Protein AF-A0A1M2Z8W7-F1 (afdb_monomer_lite)

Secondary structure (DSSP, 8-state):
-HHHHHHHHHHHHHHHHHHHHHHHHHHHHHHHHHHHHHHHH---BSS-GGG-----HHHHHHHHHHHHHHHHHHHHHHHH-HHHHHHHHHHSSSEEEE-BGGGGGGS-HHHHHHHHHHHHHH--S-EEEE-SSSS-EEEEEEEEEEETTEEEEEEEEE-SSHHHHHHHTSTTSS--EEEEEEETTEEEEEEEEE-

Foldseek 3Di:
DVVVVVVVVVVVVVVVVVVVVVVVVVVVVVVVVVVVVCVVVVQQWLDDPVLFDADDPVRVLVLCVVCVVLVVLLVCQCLPQPQNVVVCVVVVPQKDWDTGPVCCVSGDPVSVVSVSVCCVRPVFNIWMWGGPVDDIKIKTKTDWDDDDQKIKTKMKIFDPDDVRVVQQCDPPNDDVFDWDDSDHRITMTMHMDGD

Sequence (195 aa):
MVLAYTIYLNEVFMKTLKKVVRGLTVLGGVAFITWFLIMWFDYDSIIPPNAIEYHTKEEITNFYRENKALLNSVKDSVLSSKSLLRALDRSNEGDIDVWFQSDKKYFDEEQWVNIVSVFENLHPYMIMMERKGRPLIFYMPFGSLEEDDTTKRTYLYWFPNEEEREYHEKPGVFPDGVFTQLDEGWYIVEETDTR

Structure (mmCIF, N/CA/C/O backbone):
data_AF-A0A1M2Z8W7-F1
#
_entry.id   AF-A0A1M2Z8W7-F1
#
loop_
_atom_site.group_PDB
_atom_site.id
_atom_site.type_symbol
_atom_site.label_atom_id
_atom_site.label_alt_id
_atom_site.label_comp_id
_atom_site.label_asym_id
_atom_site.label_entity_id
_atom_site.label_seq_id
_atom_site.pdbx_PDB_ins_code
_atom_site.Cartn_x
_atom_site.Cartn_y
_atom_site.Cartn_z
_atom_site.occupancy
_atom_site.B_iso_or_equiv
_atom_site.auth_seq_id
_atom_site.auth_comp_id
_atom_site.auth_asym_id
_atom_site.auth_atom_id
_atom_site.pdbx_PDB_model_num
ATOM 1 N N . MET A 1 1 ? -26.521 72.014 -26.468 1.00 59.66 1 MET A N 1
ATOM 2 C CA . MET A 1 1 ? -26.148 71.770 -25.054 1.00 59.66 1 MET A CA 1
ATOM 3 C C . MET A 1 1 ? -26.322 70.304 -24.647 1.00 59.66 1 MET A C 1
ATOM 5 O O . MET A 1 1 ? -25.391 69.750 -24.085 1.00 59.66 1 MET A O 1
ATOM 9 N N . VAL A 1 2 ? -27.438 69.647 -25.001 1.00 61.28 2 VAL A N 1
ATOM 10 C CA . VAL A 1 2 ? -27.703 68.224 -24.679 1.00 61.28 2 VAL A CA 1
ATOM 11 C C . VAL A 1 2 ? -26.646 67.262 -25.254 1.00 61.28 2 VAL A C 1
ATOM 13 O O . VAL A 1 2 ? -26.110 66.449 -24.514 1.00 61.28 2 VAL A O 1
ATOM 16 N N . LEU A 1 3 ? -26.257 67.418 -26.527 1.00 65.25 3 LEU A N 1
ATOM 17 C CA . LEU A 1 3 ? -25.306 66.513 -27.199 1.00 65.25 3 LEU A CA 1
ATOM 18 C C . LEU A 1 3 ? -23.910 66.473 -26.539 1.00 65.25 3 LEU A C 1
ATOM 20 O O . LEU A 1 3 ? -23.316 65.410 -26.394 1.00 65.25 3 LEU A O 1
ATOM 24 N N . ALA A 1 4 ? -23.401 67.629 -26.102 1.00 66.12 4 ALA A N 1
ATOM 25 C CA . ALA A 1 4 ?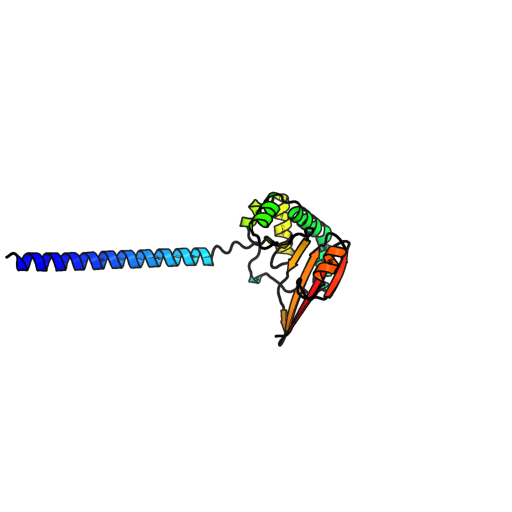 -22.088 67.741 -25.462 1.00 66.12 4 ALA A CA 1
ATOM 26 C C . ALA A 1 4 ? -22.070 67.105 -24.061 1.00 66.12 4 ALA A C 1
ATOM 28 O O . ALA A 1 4 ? -21.081 66.489 -23.671 1.00 66.12 4 ALA A O 1
ATOM 29 N N . TYR A 1 5 ? -23.183 67.203 -23.330 1.00 68.00 5 TYR A N 1
ATOM 30 C CA . TYR A 1 5 ? -23.337 66.575 -22.020 1.00 68.00 5 TYR A CA 1
ATOM 31 C C . TYR A 1 5 ? -23.414 65.043 -22.128 1.00 68.00 5 TYR A C 1
ATOM 33 O O . TYR A 1 5 ? -22.779 64.337 -21.347 1.00 68.00 5 TYR A O 1
ATOM 41 N N . THR A 1 6 ? -24.104 64.519 -23.148 1.00 65.44 6 THR A N 1
ATOM 42 C CA . THR A 1 6 ? -24.170 63.074 -23.425 1.00 65.44 6 THR A CA 1
ATOM 43 C C . THR A 1 6 ? -22.805 62.494 -23.819 1.00 65.44 6 THR A C 1
ATOM 45 O O . THR A 1 6 ? -22.436 61.422 -23.344 1.00 65.44 6 THR A O 1
ATOM 48 N N . ILE A 1 7 ? -22.022 63.210 -24.635 1.00 70.81 7 ILE A N 1
ATOM 49 C CA . ILE A 1 7 ? -20.658 62.796 -25.014 1.00 70.81 7 ILE A CA 1
ATOM 50 C C . ILE A 1 7 ? -19.730 62.792 -23.789 1.00 70.81 7 ILE A C 1
ATOM 52 O O . ILE A 1 7 ? -19.016 61.816 -23.567 1.00 70.81 7 ILE A O 1
ATOM 56 N N . TYR A 1 8 ? -19.791 63.834 -22.954 1.00 72.88 8 TYR A N 1
ATOM 57 C CA . TYR A 1 8 ? -18.995 63.926 -21.728 1.00 72.88 8 TYR A CA 1
ATOM 58 C C . TYR A 1 8 ? -19.305 62.792 -20.736 1.00 72.88 8 TYR A C 1
ATOM 60 O O . TYR A 1 8 ? -18.388 62.153 -20.219 1.00 72.88 8 TYR A O 1
ATOM 68 N N . LEU A 1 9 ? -20.587 62.484 -20.509 1.00 72.31 9 LEU A N 1
ATOM 69 C CA . LEU A 1 9 ? -20.996 61.377 -19.637 1.00 72.31 9 LEU A CA 1
ATOM 70 C C . LEU A 1 9 ? -20.520 60.016 -20.161 1.00 72.31 9 LEU A C 1
ATOM 72 O O . LEU A 1 9 ? -20.035 59.203 -19.373 1.00 72.31 9 LEU A O 1
ATOM 76 N N . ASN A 1 10 ? -20.584 59.785 -21.476 1.00 69.8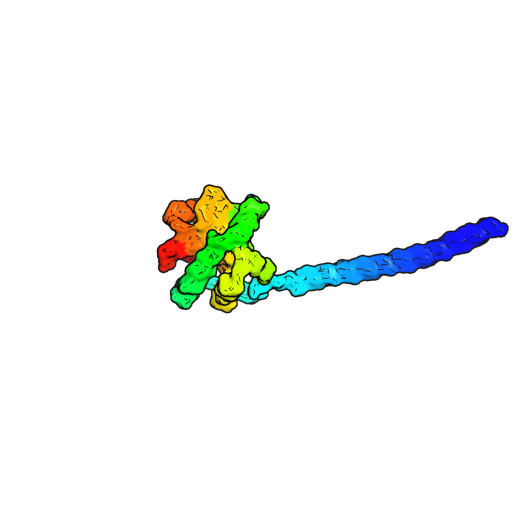1 10 ASN A N 1
ATOM 77 C CA . ASN A 1 10 ? -20.071 58.559 -22.090 1.00 69.81 10 ASN A CA 1
ATOM 78 C C . ASN A 1 10 ? -18.547 58.425 -21.941 1.00 69.81 10 ASN A C 1
ATOM 80 O O . ASN A 1 10 ? -18.057 57.336 -21.641 1.00 69.81 10 ASN A O 1
ATOM 84 N N . GLU A 1 11 ? -17.781 59.511 -22.084 1.00 72.50 11 GLU A N 1
ATOM 85 C CA . GLU A 1 11 ? -16.330 59.475 -21.854 1.00 72.50 11 GLU A CA 1
ATOM 86 C C . GLU A 1 11 ? -15.967 59.165 -20.398 1.00 72.50 11 GLU A C 1
ATOM 88 O O . GLU A 1 11 ? -15.055 58.373 -20.135 1.00 72.50 11 GLU A O 1
ATOM 93 N N . VAL A 1 12 ? -16.667 59.783 -19.444 1.00 75.25 12 VAL A N 1
ATOM 94 C CA . VAL A 1 12 ? -16.451 59.547 -18.010 1.00 75.25 12 VAL A CA 1
ATOM 95 C C . VAL A 1 12 ? -16.825 58.108 -17.650 1.00 75.25 12 VAL A C 1
ATOM 97 O O . VAL A 1 12 ? -16.044 57.424 -16.985 1.00 75.25 12 VAL A O 1
ATOM 100 N N . PHE A 1 13 ? -17.957 57.609 -18.153 1.00 77.12 13 PHE A N 1
ATOM 101 C CA . PHE A 1 13 ? -18.395 56.227 -17.959 1.00 77.12 13 PHE A CA 1
ATOM 102 C C . PHE A 1 13 ? -17.381 55.221 -18.519 1.00 77.12 13 PHE A C 1
ATOM 104 O O . PHE A 1 13 ? -16.962 54.311 -17.805 1.00 77.12 13 PHE A O 1
ATOM 111 N N . MET A 1 14 ? -16.892 55.425 -19.746 1.00 80.56 14 MET A N 1
ATOM 112 C CA . MET A 1 14 ? -15.896 54.546 -20.374 1.00 80.56 14 MET A CA 1
ATOM 113 C C . MET A 1 14 ? -14.546 54.547 -19.641 1.00 80.56 14 MET A C 1
ATOM 115 O O . MET A 1 14 ? -13.884 53.507 -19.565 1.00 80.56 14 MET A O 1
ATOM 119 N N . LYS A 1 15 ? -14.122 55.681 -19.067 1.00 77.00 15 LYS A N 1
ATOM 120 C CA . LYS A 1 15 ? -12.908 55.760 -18.231 1.00 77.00 15 LYS A CA 1
ATOM 121 C C . LYS A 1 15 ? -13.075 54.998 -16.915 1.00 77.00 15 LYS A C 1
ATOM 123 O O . LYS A 1 15 ? -12.152 54.291 -16.507 1.00 77.00 15 LYS A O 1
ATOM 128 N N . THR A 1 16 ? -14.236 55.110 -16.274 1.00 79.56 16 THR A N 1
ATOM 129 C CA . THR A 1 16 ? -14.554 54.379 -15.038 1.00 79.56 16 THR A CA 1
ATOM 130 C C . THR A 1 16 ? -14.671 52.880 -15.301 1.00 79.56 16 THR A C 1
ATOM 132 O O . THR A 1 16 ? -14.042 52.095 -14.595 1.00 79.56 16 THR A O 1
ATOM 135 N N . LEU A 1 17 ? -15.359 52.476 -16.372 1.00 80.56 17 LEU A N 1
ATOM 136 C CA . LEU A 1 17 ? -15.502 51.075 -16.770 1.00 80.56 17 LEU A CA 1
ATOM 137 C C . LEU A 1 17 ? -14.140 50.421 -17.039 1.00 80.56 17 LEU A C 1
ATOM 139 O O . LEU A 1 17 ? -13.871 49.342 -16.522 1.00 80.56 17 LEU A O 1
ATOM 143 N N . LYS A 1 18 ? -13.228 51.098 -17.752 1.00 80.50 18 LYS A N 1
ATOM 144 C CA . LYS A 1 18 ? -11.856 50.598 -17.967 1.00 80.50 18 LYS A CA 1
ATOM 145 C C . LYS A 1 18 ? -11.080 50.399 -16.661 1.00 80.50 18 LYS A C 1
ATOM 147 O O . LYS A 1 18 ? -10.338 49.427 -16.547 1.00 80.50 18 LYS A O 1
ATOM 152 N N . LYS A 1 19 ? -11.236 51.295 -15.678 1.00 82.06 19 LYS A N 1
ATOM 153 C CA . LYS A 1 19 ? -10.601 51.147 -14.355 1.00 82.06 19 LYS A CA 1
ATOM 154 C C . LYS A 1 19 ? -11.184 49.968 -13.574 1.00 82.06 19 LYS A C 1
ATOM 156 O O . LYS A 1 19 ? -10.414 49.202 -13.004 1.00 82.06 19 LYS A O 1
ATOM 161 N N . VAL A 1 20 ? -12.508 49.805 -13.591 1.00 79.88 20 VAL A N 1
ATOM 162 C CA . VAL A 1 20 ? -13.204 48.686 -12.934 1.00 79.88 20 VAL A CA 1
ATOM 163 C C . VAL A 1 20 ? -12.796 47.354 -13.559 1.00 79.88 20 VAL A C 1
ATOM 165 O O . VAL A 1 20 ? -12.384 46.453 -12.837 1.00 79.88 20 VAL A O 1
ATOM 168 N N . VAL A 1 21 ? -12.817 47.250 -14.892 1.00 83.31 21 VAL A N 1
ATOM 169 C CA . VAL A 1 21 ? -12.389 46.040 -15.613 1.00 83.31 21 VAL A CA 1
ATOM 170 C C . VAL A 1 21 ? -10.935 45.710 -15.289 1.00 83.31 21 VAL A C 1
ATOM 172 O O . VAL A 1 21 ? -10.646 44.579 -14.922 1.00 83.31 21 VAL A O 1
ATOM 175 N N . ARG A 1 22 ? -10.026 46.695 -15.317 1.00 80.69 22 ARG A N 1
ATOM 176 C CA . ARG A 1 22 ? -8.616 46.477 -14.956 1.00 80.69 22 ARG A CA 1
ATOM 177 C C . ARG A 1 22 ? -8.453 46.002 -13.507 1.00 80.69 22 ARG A C 1
ATOM 179 O O . ARG A 1 22 ? -7.630 45.129 -13.259 1.00 80.69 22 ARG A O 1
ATOM 186 N N . GLY A 1 23 ? -9.233 46.548 -12.573 1.00 81.12 23 GLY A N 1
ATOM 187 C CA . GLY A 1 23 ? -9.252 46.099 -11.178 1.00 81.12 23 GLY A CA 1
ATOM 188 C C . GLY A 1 23 ? -9.717 44.648 -11.036 1.00 81.12 23 GLY A C 1
ATOM 189 O O . GLY A 1 23 ? -9.053 43.860 -10.369 1.00 81.12 23 GLY A O 1
ATOM 190 N N . LEU A 1 24 ? -10.798 44.273 -11.725 1.00 84.25 24 LEU A N 1
ATOM 191 C CA . LEU A 1 24 ? -11.310 42.898 -11.744 1.00 84.25 24 LEU A CA 1
ATOM 192 C C . LEU A 1 24 ? -10.325 41.919 -12.394 1.00 84.25 24 LEU A C 1
ATOM 194 O O . LEU A 1 24 ? -10.148 40.820 -11.883 1.00 84.25 24 LEU A O 1
ATOM 198 N N . THR A 1 25 ? -9.638 42.314 -13.470 1.00 84.69 25 THR A N 1
ATOM 199 C CA . THR A 1 25 ? -8.607 41.480 -14.107 1.00 84.69 25 THR A CA 1
ATOM 200 C C . THR A 1 25 ? -7.429 41.221 -13.170 1.00 84.69 25 THR A C 1
ATOM 202 O O . THR A 1 25 ? -6.954 40.092 -13.092 1.00 84.69 25 THR A O 1
ATOM 205 N N . VAL A 1 26 ? -6.972 42.236 -12.426 1.00 87.38 26 VAL A N 1
ATOM 206 C CA . VAL A 1 26 ? -5.889 42.066 -11.443 1.00 87.38 26 VAL A CA 1
ATOM 207 C C . VAL A 1 26 ? -6.335 41.166 -10.293 1.00 87.38 26 VAL A C 1
ATOM 209 O O . VAL A 1 26 ? -5.608 40.244 -9.942 1.00 87.38 26 VAL A O 1
ATOM 212 N N . LEU A 1 27 ? -7.534 41.379 -9.743 1.00 86.12 27 LEU A N 1
ATOM 213 C CA . LEU A 1 27 ? -8.077 40.529 -8.677 1.00 86.12 27 LEU A CA 1
ATOM 214 C C . LEU A 1 27 ? -8.255 39.077 -9.134 1.00 86.12 27 LEU A C 1
ATOM 216 O O . LEU A 1 27 ? -7.884 38.166 -8.401 1.00 86.12 27 LEU A O 1
ATOM 220 N N . GLY A 1 28 ? -8.759 38.862 -10.352 1.00 86.31 28 GLY A N 1
ATOM 221 C CA . GLY A 1 28 ? -8.874 37.531 -10.946 1.00 86.31 28 GLY A CA 1
ATOM 222 C C . GLY A 1 28 ? -7.514 36.860 -11.137 1.00 86.31 28 GLY A C 1
ATOM 223 O O . GLY A 1 28 ? -7.358 35.694 -10.792 1.00 86.31 28 GLY A O 1
ATOM 224 N N . GLY A 1 29 ? -6.510 37.605 -11.609 1.00 89.19 29 GLY A N 1
ATOM 225 C CA . GLY A 1 29 ? -5.139 37.108 -11.737 1.00 89.19 29 GLY A CA 1
ATOM 226 C C . GLY A 1 29 ? -4.519 36.727 -10.392 1.00 89.19 29 GLY A C 1
ATOM 227 O O . GLY A 1 29 ? -3.935 35.657 -10.275 1.00 89.19 29 GLY A O 1
ATOM 228 N N . VAL A 1 30 ? -4.694 37.557 -9.359 1.00 88.62 30 VAL A N 1
ATOM 229 C CA . VAL A 1 30 ? -4.217 37.254 -8.000 1.00 88.62 30 VAL A CA 1
ATOM 230 C C . VAL A 1 30 ? -4.927 36.026 -7.436 1.00 88.62 30 VAL A C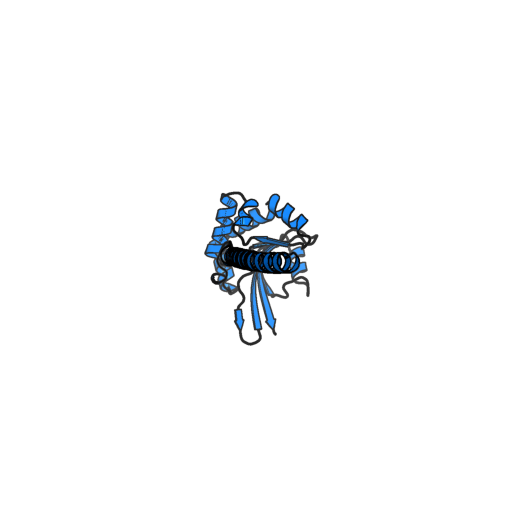 1
ATOM 232 O O . VAL A 1 30 ? -4.253 35.129 -6.948 1.00 88.62 30 VAL A O 1
ATOM 235 N N . ALA A 1 31 ? -6.254 35.933 -7.559 1.00 85.38 31 ALA A N 1
ATOM 236 C CA . ALA A 1 31 ? -7.009 34.769 -7.097 1.00 85.38 31 ALA A CA 1
ATOM 237 C C . ALA A 1 31 ? -6.574 33.477 -7.808 1.00 85.38 31 ALA A C 1
ATOM 239 O O . ALA A 1 31 ? -6.419 32.448 -7.157 1.00 85.38 31 ALA A O 1
ATOM 240 N N . PHE A 1 32 ? -6.322 33.538 -9.119 1.00 84.31 32 PHE A N 1
ATOM 241 C CA . PHE A 1 32 ? -5.819 32.402 -9.890 1.00 84.31 32 PHE A CA 1
ATOM 242 C C . PHE A 1 32 ? -4.407 31.992 -9.460 1.00 84.31 32 PHE A C 1
ATOM 244 O O . PHE A 1 32 ? -4.154 30.808 -9.270 1.00 84.31 32 PHE A O 1
ATOM 251 N N . ILE A 1 33 ? -3.503 32.954 -9.253 1.00 87.38 33 ILE A N 1
ATOM 252 C CA . ILE A 1 33 ? -2.147 32.684 -8.758 1.00 87.38 33 ILE A CA 1
ATOM 253 C C . ILE A 1 33 ? -2.208 32.087 -7.351 1.00 87.38 33 ILE A C 1
ATOM 255 O O . ILE A 1 33 ? -1.549 31.091 -7.099 1.00 87.38 33 ILE A O 1
ATOM 259 N N . THR A 1 34 ? -3.014 32.637 -6.443 1.00 81.31 34 THR A N 1
ATOM 260 C CA . THR A 1 34 ? -3.178 32.084 -5.093 1.00 81.31 34 THR A CA 1
ATOM 261 C C . THR A 1 34 ? -3.763 30.675 -5.129 1.00 81.31 34 THR A C 1
ATOM 263 O O . THR A 1 34 ? -3.247 29.806 -4.442 1.00 81.31 34 THR A O 1
ATOM 266 N N . TRP A 1 35 ? -4.781 30.418 -5.955 1.00 79.56 35 TRP A N 1
ATOM 267 C CA . TRP A 1 35 ? -5.338 29.076 -6.143 1.00 79.56 35 TRP A CA 1
ATOM 268 C C . TRP A 1 35 ? -4.304 28.094 -6.706 1.00 79.56 35 TRP A C 1
ATOM 270 O O . TRP A 1 35 ? -4.157 26.995 -6.183 1.00 79.56 35 TRP A O 1
ATOM 280 N N . PHE A 1 36 ? -3.537 28.511 -7.716 1.00 75.69 36 PHE A N 1
ATOM 281 C CA . PHE A 1 36 ? -2.461 27.710 -8.293 1.00 75.69 36 PHE A CA 1
ATOM 282 C C . PHE A 1 36 ? -1.353 27.423 -7.274 1.00 75.69 36 PHE A C 1
ATOM 284 O O . PHE A 1 36 ? -0.893 26.294 -7.180 1.00 75.69 36 PHE A O 1
ATOM 291 N N . LEU A 1 37 ? -0.952 28.420 -6.481 1.00 75.31 37 LEU A N 1
ATOM 292 C CA . LEU A 1 37 ? 0.037 28.254 -5.417 1.00 75.31 37 LEU A CA 1
ATOM 293 C C . LEU A 1 37 ? -0.481 27.324 -4.317 1.00 75.31 37 LEU A C 1
ATOM 295 O O . LEU A 1 37 ? 0.281 26.487 -3.859 1.00 75.31 37 LEU A O 1
ATOM 299 N N . ILE A 1 38 ? -1.756 27.416 -3.927 1.00 69.94 38 ILE A N 1
ATOM 300 C CA . ILE A 1 38 ? -2.357 26.454 -2.994 1.00 69.94 38 ILE A CA 1
ATOM 301 C C . ILE A 1 38 ? -2.270 25.054 -3.598 1.00 69.94 38 ILE A C 1
ATOM 303 O O . ILE A 1 38 ? -1.638 24.208 -3.001 1.00 69.94 38 ILE A O 1
ATOM 307 N N . MET A 1 39 ? -2.754 24.811 -4.817 1.00 62.50 39 MET A N 1
ATOM 308 C CA . MET A 1 39 ? -2.633 23.475 -5.424 1.00 62.50 39 MET A CA 1
ATOM 309 C C . MET A 1 39 ? -1.185 22.975 -5.559 1.00 62.50 39 MET A C 1
ATOM 311 O O . MET A 1 39 ? -0.945 21.776 -5.494 1.00 62.50 39 MET A O 1
ATOM 315 N N . TRP A 1 40 ? -0.227 23.878 -5.783 1.00 61.25 40 TRP A N 1
ATOM 316 C CA . TRP A 1 40 ? 1.183 23.528 -5.956 1.00 61.25 40 TRP A CA 1
ATOM 317 C C . TRP A 1 40 ? 1.902 23.244 -4.628 1.00 61.25 40 TRP A C 1
ATOM 319 O O . TRP A 1 40 ? 2.832 22.444 -4.599 1.00 61.25 40 TRP A O 1
ATOM 329 N N . PHE A 1 41 ? 1.502 23.908 -3.540 1.00 57.75 41 PHE A N 1
ATOM 330 C CA . PHE A 1 41 ? 2.149 23.806 -2.225 1.00 57.75 41 PHE A CA 1
ATOM 331 C C . PHE A 1 41 ? 1.337 23.018 -1.185 1.00 57.75 41 PHE A C 1
ATOM 333 O O . PHE A 1 41 ? 1.888 22.667 -0.149 1.00 57.75 41 PHE A O 1
ATOM 340 N N . ASP A 1 42 ? 0.072 22.712 -1.465 1.00 56.66 42 ASP A N 1
ATOM 341 C CA . ASP A 1 42 ? -0.845 21.894 -0.653 1.00 56.66 42 ASP A CA 1
ATOM 342 C C . ASP A 1 42 ? -0.825 20.424 -1.113 1.00 56.66 42 ASP A C 1
ATOM 344 O O . ASP A 1 42 ? -1.823 19.707 -1.046 1.00 56.66 42 ASP A O 1
ATOM 348 N N . TYR A 1 43 ? 0.317 19.968 -1.644 1.00 61.81 43 TYR A N 1
ATOM 349 C CA . TYR A 1 43 ? 0.556 18.548 -1.882 1.00 61.81 43 TYR A CA 1
ATOM 350 C C . TYR A 1 43 ? 0.901 17.894 -0.540 1.00 61.81 43 TYR A C 1
ATOM 352 O O . TYR A 1 43 ? 2.065 17.728 -0.183 1.00 61.81 43 TYR A O 1
ATOM 360 N N . ASP A 1 44 ? -0.139 17.605 0.238 1.00 81.44 44 ASP A N 1
ATOM 361 C CA . ASP A 1 44 ? -0.065 17.110 1.617 1.00 81.44 44 ASP A CA 1
ATOM 362 C C . ASP A 1 44 ? 0.110 15.581 1.660 1.00 81.44 44 ASP A C 1
ATOM 364 O O . ASP A 1 44 ? -0.626 14.864 2.341 1.00 81.44 44 ASP A O 1
ATOM 368 N N . SER A 1 45 ? 1.021 15.048 0.840 1.00 86.75 45 SER A N 1
ATOM 369 C CA . SER A 1 45 ? 1.327 13.614 0.819 1.00 86.75 45 SER A CA 1
ATOM 370 C C . SER A 1 45 ? 2.108 13.197 2.063 1.00 86.75 45 SER A C 1
ATOM 372 O O . SER A 1 45 ? 2.809 14.002 2.679 1.00 86.75 45 SER A O 1
ATOM 374 N N . ILE A 1 46 ? 1.990 11.927 2.459 1.00 89.00 46 ILE A N 1
ATOM 375 C CA . ILE A 1 46 ? 2.681 11.408 3.649 1.00 89.00 46 ILE A CA 1
ATOM 376 C C . ILE A 1 46 ? 4.203 11.490 3.469 1.00 89.00 46 ILE A C 1
ATOM 378 O O . ILE A 1 46 ? 4.900 11.961 4.366 1.00 89.00 46 ILE A O 1
ATOM 382 N N . ILE A 1 47 ? 4.695 11.108 2.289 1.00 84.94 47 ILE A N 1
ATOM 383 C CA . ILE A 1 47 ? 6.069 11.349 1.825 1.00 84.94 47 ILE A CA 1
ATOM 384 C C . ILE A 1 47 ? 6.036 12.149 0.522 1.00 84.94 47 ILE A C 1
ATOM 386 O O . ILE A 1 47 ? 5.069 12.038 -0.238 1.00 84.94 47 ILE A O 1
ATOM 390 N N . PRO A 1 48 ? 7.055 12.970 0.226 1.00 82.19 48 PRO A N 1
ATOM 391 C CA . PRO A 1 48 ? 7.082 13.720 -1.021 1.00 82.19 48 PRO A CA 1
ATOM 392 C C . PRO A 1 48 ? 7.270 12.769 -2.224 1.00 82.19 48 PRO A C 1
ATOM 394 O O . PRO A 1 48 ? 7.949 11.752 -2.090 1.00 82.19 48 PRO A O 1
ATOM 397 N N . PRO A 1 49 ? 6.738 13.084 -3.423 1.00 78.44 49 PRO A N 1
ATOM 398 C CA . PRO A 1 49 ? 6.795 12.178 -4.578 1.00 78.44 49 PRO A CA 1
ATOM 399 C C . PRO A 1 49 ? 8.199 11.724 -4.991 1.00 78.44 49 PRO A C 1
ATOM 401 O O . PRO A 1 49 ? 8.374 10.637 -5.525 1.00 78.44 49 PRO A O 1
ATOM 404 N N . ASN A 1 50 ? 9.216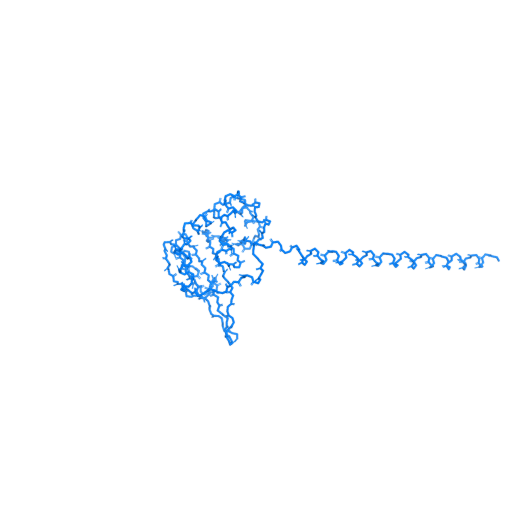 12.553 -4.753 1.00 80.00 50 ASN A N 1
ATOM 405 C CA . ASN A 1 50 ? 10.609 12.234 -5.061 1.00 80.00 50 ASN A CA 1
ATOM 406 C C . ASN A 1 50 ? 11.270 11.283 -4.049 1.00 80.00 50 ASN A C 1
ATOM 408 O O . ASN A 1 50 ? 12.414 10.901 -4.273 1.00 80.00 50 ASN A O 1
ATOM 412 N N . ALA A 1 51 ? 10.595 10.960 -2.944 1.00 85.62 51 ALA A N 1
ATOM 413 C CA . ALA A 1 51 ? 11.037 9.956 -1.982 1.00 85.62 51 ALA A CA 1
ATOM 414 C C . ALA A 1 51 ? 10.498 8.556 -2.303 1.00 85.62 51 ALA A C 1
ATOM 416 O O . ALA A 1 51 ? 10.895 7.610 -1.644 1.00 85.62 51 ALA A O 1
ATOM 417 N N . ILE A 1 52 ? 9.600 8.409 -3.285 1.00 88.69 52 ILE A N 1
ATOM 418 C CA . ILE A 1 52 ? 9.092 7.101 -3.711 1.00 88.69 52 ILE A CA 1
ATOM 419 C C . ILE A 1 52 ? 10.209 6.368 -4.457 1.00 88.69 52 ILE A C 1
ATOM 421 O O . ILE A 1 52 ? 10.729 6.876 -5.453 1.00 88.69 52 ILE A O 1
ATOM 425 N N . GLU A 1 53 ? 10.542 5.161 -4.011 1.00 90.19 53 GLU A N 1
ATOM 426 C CA . GLU A 1 53 ? 11.657 4.382 -4.549 1.00 90.19 53 GLU A CA 1
ATOM 427 C C . GLU A 1 53 ? 11.180 3.058 -5.150 1.00 90.19 53 GLU A C 1
ATOM 429 O O . GLU A 1 53 ? 10.240 2.424 -4.667 1.00 90.19 53 GLU A O 1
ATOM 434 N N . TYR A 1 54 ? 11.830 2.640 -6.238 1.00 94.75 54 TYR A N 1
ATOM 435 C CA . TYR A 1 54 ? 11.735 1.259 -6.698 1.00 94.75 54 TYR A CA 1
ATOM 436 C C . TYR A 1 54 ? 12.553 0.371 -5.763 1.00 94.75 54 TYR A C 1
ATOM 438 O O . TYR A 1 54 ? 13.711 0.677 -5.477 1.00 94.75 54 TYR A O 1
ATOM 446 N N . HIS A 1 55 ? 11.976 -0.761 -5.367 1.00 95.75 55 HIS A N 1
ATOM 447 C CA . HIS A 1 55 ? 12.667 -1.773 -4.580 1.00 95.75 55 HIS A CA 1
ATOM 448 C C . HIS A 1 55 ? 12.629 -3.124 -5.278 1.00 95.75 55 HIS A C 1
ATOM 450 O O . HIS A 1 55 ? 11.593 -3.567 -5.776 1.00 95.75 55 HIS A O 1
ATOM 456 N N . THR A 1 56 ? 13.766 -3.803 -5.282 1.00 95.88 56 THR A N 1
ATOM 457 C CA . THR A 1 56 ? 13.892 -5.189 -5.733 1.00 95.88 56 THR A CA 1
ATOM 458 C C . THR A 1 56 ? 13.146 -6.142 -4.800 1.00 95.88 56 THR A C 1
ATOM 460 O O . THR A 1 56 ? 12.874 -5.837 -3.634 1.00 95.88 56 THR A O 1
ATOM 463 N N . LYS A 1 57 ? 12.854 -7.352 -5.284 1.00 96.00 57 LYS A N 1
ATOM 464 C CA . LYS A 1 57 ? 12.285 -8.417 -4.451 1.00 96.00 57 LYS A CA 1
ATOM 465 C C . LYS A 1 57 ? 13.141 -8.700 -3.213 1.00 96.00 57 LYS A C 1
ATOM 467 O O . LYS A 1 57 ? 12.597 -8.929 -2.132 1.00 96.00 57 LYS A O 1
ATOM 472 N N . GLU A 1 58 ? 14.464 -8.702 -3.348 1.00 97.19 58 GLU A N 1
ATOM 473 C CA . GLU A 1 58 ? 15.390 -8.932 -2.240 1.00 97.19 58 GLU A CA 1
ATOM 474 C C . GLU A 1 58 ? 15.297 -7.824 -1.180 1.00 97.19 58 GLU A C 1
ATOM 476 O O . GLU A 1 58 ? 15.247 -8.128 0.014 1.00 97.19 58 GLU A O 1
ATOM 481 N N . GLU A 1 59 ? 15.211 -6.558 -1.595 1.00 97.00 59 GLU A N 1
ATOM 482 C CA . GLU A 1 59 ? 15.026 -5.416 -0.687 1.00 97.00 59 GLU A CA 1
ATOM 483 C C . GLU A 1 59 ? 13.683 -5.492 0.039 1.00 97.00 59 GLU A C 1
ATOM 485 O O . GLU A 1 59 ? 13.659 -5.445 1.269 1.00 97.00 59 GLU A O 1
ATOM 490 N N . ILE A 1 60 ? 12.583 -5.740 -0.680 1.00 96.88 60 ILE A N 1
ATOM 491 C CA . ILE A 1 60 ? 11.251 -5.898 -0.070 1.00 96.88 60 ILE A CA 1
ATOM 492 C C . ILE A 1 60 ? 11.233 -7.088 0.897 1.00 96.88 60 ILE A C 1
ATOM 494 O O . ILE A 1 60 ? 10.640 -7.007 1.973 1.00 96.88 60 ILE A O 1
ATOM 498 N N . THR A 1 61 ? 11.916 -8.186 0.565 1.00 97.50 61 THR A N 1
ATOM 499 C CA . THR A 1 61 ? 12.046 -9.347 1.460 1.00 97.50 61 THR A CA 1
ATOM 500 C C . THR A 1 61 ? 12.741 -8.965 2.769 1.00 97.50 61 THR A C 1
ATOM 502 O O . THR A 1 61 ? 12.318 -9.402 3.845 1.00 97.50 61 THR A O 1
ATOM 505 N N . ASN A 1 62 ? 13.801 -8.157 2.703 1.00 97.19 62 ASN A N 1
ATOM 506 C CA . ASN A 1 62 ? 14.517 -7.690 3.888 1.00 97.19 62 ASN A CA 1
ATOM 507 C C . ASN A 1 62 ? 13.665 -6.709 4.698 1.00 97.19 62 ASN A C 1
ATOM 509 O O . ASN A 1 62 ? 13.479 -6.927 5.897 1.00 97.19 62 ASN A O 1
ATOM 513 N N . PHE A 1 63 ? 13.046 -5.724 4.043 1.00 94.88 63 PHE A N 1
ATOM 514 C CA . PHE A 1 63 ? 12.130 -4.785 4.688 1.00 94.88 63 PHE A CA 1
ATOM 515 C C . PHE A 1 63 ? 10.981 -5.493 5.393 1.00 94.88 63 PHE A C 1
ATOM 517 O O . PHE A 1 63 ? 10.672 -5.159 6.538 1.00 94.88 63 PHE A O 1
ATOM 524 N N . TYR A 1 64 ? 10.388 -6.507 4.756 1.00 97.06 64 TYR A N 1
ATOM 525 C CA . TYR A 1 64 ? 9.337 -7.315 5.361 1.00 97.06 64 TYR A CA 1
ATOM 526 C C . TYR A 1 64 ? 9.815 -7.988 6.647 1.00 97.06 64 TYR A C 1
ATOM 528 O O . TYR A 1 64 ? 9.132 -7.931 7.667 1.00 97.06 64 TYR A O 1
ATOM 536 N N . ARG A 1 65 ? 10.997 -8.613 6.629 1.00 96.88 65 ARG A N 1
ATOM 537 C CA . ARG A 1 65 ? 11.550 -9.299 7.808 1.00 96.88 65 ARG A CA 1
ATOM 538 C C . ARG A 1 65 ? 11.842 -8.331 8.949 1.00 96.88 65 ARG A C 1
ATOM 540 O O . ARG A 1 65 ? 11.516 -8.644 10.093 1.00 96.88 65 ARG A O 1
ATOM 547 N N . GLU A 1 66 ? 12.422 -7.178 8.641 1.00 97.31 66 GLU A N 1
ATOM 548 C CA . GLU A 1 66 ? 12.782 -6.151 9.624 1.00 97.31 66 GLU A CA 1
ATOM 549 C C . GLU A 1 66 ? 11.548 -5.453 10.215 1.00 97.31 66 GLU A C 1
ATOM 551 O O . GLU A 1 66 ? 11.535 -5.125 11.400 1.00 97.31 66 GLU A O 1
ATOM 556 N N . ASN A 1 67 ? 10.478 -5.305 9.426 1.00 97.56 67 ASN A N 1
ATOM 557 C CA . ASN A 1 67 ? 9.288 -4.528 9.786 1.00 97.56 67 ASN A CA 1
ATOM 558 C C . ASN A 1 67 ? 8.015 -5.377 9.929 1.00 97.56 67 ASN A C 1
ATOM 560 O O . ASN A 1 67 ? 6.909 -4.839 9.946 1.00 97.56 67 ASN A O 1
ATOM 564 N N . LYS A 1 68 ? 8.130 -6.704 10.065 1.00 97.31 68 LYS A N 1
ATOM 565 C CA . LYS A 1 68 ? 6.987 -7.637 10.038 1.00 97.31 68 LYS A CA 1
ATOM 566 C C . LYS A 1 68 ? 5.858 -7.257 10.999 1.00 97.31 68 LYS A C 1
ATOM 568 O O . LYS A 1 68 ? 4.683 -7.339 10.645 1.00 97.31 68 LYS A O 1
ATOM 573 N N . ALA A 1 69 ? 6.198 -6.873 12.229 1.00 98.06 69 ALA A N 1
ATOM 574 C CA . ALA A 1 69 ? 5.204 -6.490 13.230 1.00 98.06 69 ALA A CA 1
ATOM 575 C C . ALA A 1 69 ? 4.470 -5.196 12.838 1.00 98.06 69 ALA A C 1
ATOM 577 O O . ALA A 1 69 ? 3.244 -5.137 12.927 1.00 98.06 69 ALA A O 1
ATOM 578 N N . LEU A 1 70 ? 5.215 -4.201 12.345 1.00 98.25 70 LEU A N 1
ATOM 579 C CA . LEU A 1 70 ? 4.675 -2.932 11.863 1.00 98.25 70 LEU A CA 1
ATOM 580 C C . LEU A 1 70 ? 3.740 -3.150 10.666 1.00 98.25 70 LEU A C 1
ATOM 582 O O . LEU A 1 70 ? 2.604 -2.686 10.680 1.00 98.25 70 LEU A O 1
ATOM 586 N N . LEU A 1 71 ? 4.180 -3.923 9.671 1.00 98.38 71 LEU A N 1
ATOM 587 C CA . LEU A 1 71 ? 3.401 -4.229 8.468 1.00 98.38 71 LEU A CA 1
ATOM 588 C C . LEU A 1 71 ? 2.087 -4.946 8.789 1.00 98.38 71 LEU A C 1
ATOM 590 O O . LEU A 1 71 ? 1.044 -4.591 8.242 1.00 98.38 71 LEU A O 1
ATOM 594 N N . ASN A 1 72 ? 2.108 -5.916 9.709 1.00 98.44 72 ASN A N 1
ATOM 595 C CA . ASN A 1 72 ? 0.878 -6.573 10.152 1.00 98.44 72 ASN A CA 1
ATOM 596 C C . ASN A 1 72 ? -0.048 -5.607 10.904 1.00 98.44 72 ASN A C 1
ATOM 598 O O . ASN A 1 72 ? -1.245 -5.600 10.629 1.00 98.44 72 ASN A O 1
ATOM 602 N N . SER A 1 73 ? 0.496 -4.751 11.777 1.00 98.38 73 SER A N 1
ATOM 603 C CA . SER A 1 73 ? -0.288 -3.729 12.483 1.00 98.38 73 SER A CA 1
ATOM 604 C C . SER A 1 73 ? -0.961 -2.745 11.520 1.00 98.38 73 SER A C 1
ATOM 606 O O . SER A 1 73 ? -2.154 -2.463 11.663 1.00 98.38 73 SER A O 1
ATOM 608 N N . VAL A 1 74 ? -0.238 -2.263 10.505 1.00 98.50 74 VAL A N 1
ATOM 609 C CA . VAL A 1 74 ? -0.781 -1.355 9.484 1.00 98.50 74 VAL A CA 1
ATOM 610 C C . VAL A 1 74 ? -1.844 -2.049 8.643 1.00 98.50 74 VAL A C 1
ATOM 612 O O . VAL A 1 74 ? -2.951 -1.524 8.522 1.00 98.50 74 VAL A O 1
ATOM 615 N N . LYS A 1 75 ? -1.565 -3.255 8.138 1.00 98.44 75 LYS A N 1
ATOM 616 C CA . LYS A 1 75 ? -2.551 -4.074 7.423 1.00 98.44 75 LYS A CA 1
ATOM 617 C C . LYS A 1 75 ? -3.833 -4.242 8.243 1.00 98.44 75 LYS A C 1
ATOM 619 O O . LYS A 1 75 ? -4.922 -3.995 7.734 1.00 98.44 75 LYS A O 1
ATOM 624 N N . ASP A 1 76 ? -3.727 -4.646 9.508 1.00 98.38 76 ASP A N 1
ATOM 625 C CA . ASP A 1 76 ? -4.889 -4.849 10.380 1.00 98.38 76 ASP A CA 1
ATOM 626 C C . ASP A 1 76 ? -5.672 -3.551 10.608 1.00 98.38 76 ASP A C 1
ATOM 628 O O . ASP A 1 76 ? -6.904 -3.550 10.560 1.00 98.38 76 ASP A O 1
ATOM 632 N N . SER A 1 77 ? -4.971 -2.435 10.804 1.00 98.31 77 SER A N 1
ATOM 633 C CA . SER A 1 77 ? -5.580 -1.112 10.982 1.00 98.31 77 SER A CA 1
ATOM 634 C C . SER A 1 77 ? -6.353 -0.671 9.738 1.00 98.31 77 SER A C 1
ATOM 636 O O . SER A 1 77 ? -7.501 -0.237 9.842 1.00 98.31 77 SER A O 1
ATOM 638 N N . VAL A 1 78 ? -5.763 -0.844 8.554 1.00 98.19 78 VAL A N 1
ATOM 639 C CA . VAL A 1 78 ? -6.390 -0.508 7.268 1.00 98.19 78 VAL A CA 1
ATOM 640 C C . VAL A 1 78 ? -7.615 -1.383 7.021 1.00 98.19 78 VAL A C 1
ATOM 642 O O . VAL A 1 78 ? -8.714 -0.862 6.826 1.00 98.19 78 VAL A O 1
ATOM 645 N N . LEU A 1 79 ? -7.466 -2.706 7.121 1.00 97.38 79 LEU A N 1
ATOM 646 C CA . LEU A 1 79 ? -8.541 -3.653 6.818 1.00 97.38 79 LEU A CA 1
ATOM 647 C C . LEU A 1 79 ? -9.692 -3.629 7.838 1.00 97.38 79 LEU A C 1
ATOM 649 O O . LEU A 1 79 ? -10.808 -4.037 7.509 1.00 97.38 79 LEU A O 1
ATOM 653 N N . SER A 1 80 ? -9.454 -3.157 9.068 1.00 96.88 80 SER A N 1
ATOM 654 C CA . SER A 1 80 ? -10.485 -3.042 10.109 1.00 96.88 80 SER A CA 1
ATOM 655 C C . SER A 1 80 ? -11.077 -1.634 10.267 1.00 96.88 80 SER A C 1
ATOM 657 O O . SER A 1 80 ? -12.076 -1.474 10.984 1.00 96.88 80 SER A O 1
ATOM 659 N N . SER A 1 81 ? -10.528 -0.615 9.592 1.00 97.75 81 SER A N 1
ATOM 660 C CA . SER A 1 81 ? -11.019 0.761 9.703 1.00 97.75 81 SER A CA 1
ATOM 661 C C . SER A 1 81 ? -12.432 0.900 9.131 1.00 97.75 81 SER A C 1
ATOM 663 O O . SER A 1 81 ? -12.674 0.911 7.924 1.00 97.75 81 SER A O 1
ATOM 665 N N . LYS A 1 82 ? -13.416 1.061 10.022 1.00 96.69 82 LYS A N 1
ATOM 666 C CA . LYS A 1 82 ? -14.831 1.226 9.641 1.00 96.69 82 LYS A CA 1
ATOM 667 C C . LYS A 1 82 ? -15.078 2.493 8.825 1.00 96.69 82 LYS A C 1
ATOM 669 O O . LYS A 1 82 ? -16.012 2.529 8.028 1.00 96.69 82 LYS A O 1
ATOM 674 N N . SER A 1 83 ? -14.324 3.555 9.084 1.00 96.56 83 SER A N 1
ATOM 675 C CA . SER A 1 83 ? -14.442 4.829 8.373 1.00 96.56 83 SER A CA 1
ATOM 676 C C . SER A 1 83 ? -13.843 4.725 6.971 1.00 96.56 83 SER A C 1
ATOM 678 O O . SER A 1 83 ? -14.502 5.172 6.033 1.00 96.56 83 SER A O 1
ATOM 680 N N . LEU A 1 84 ? -12.688 4.066 6.816 1.00 96.38 84 LEU A N 1
ATOM 681 C CA . LEU A 1 84 ? -12.086 3.803 5.508 1.00 96.38 84 LEU A CA 1
ATOM 682 C C . LEU A 1 84 ? -12.952 2.856 4.671 1.00 96.38 84 LEU A C 1
ATOM 684 O O . LEU A 1 84 ? -13.236 3.150 3.517 1.00 96.38 84 LEU A O 1
ATOM 688 N N . LEU A 1 85 ? -13.481 1.780 5.264 1.00 95.19 85 LEU A N 1
ATOM 689 C CA . LEU A 1 85 ? -14.400 0.864 4.575 1.00 95.19 85 LEU A CA 1
ATOM 690 C C . LEU A 1 85 ? -15.657 1.571 4.058 1.00 95.19 85 LEU A C 1
ATOM 692 O O . LEU A 1 85 ? -16.107 1.315 2.949 1.00 95.19 85 LEU A O 1
ATOM 696 N N . ARG A 1 86 ? -16.207 2.516 4.828 1.00 94.56 86 ARG A N 1
ATOM 697 C CA . ARG A 1 86 ? -17.331 3.340 4.357 1.00 94.56 86 ARG A CA 1
ATOM 698 C C . ARG A 1 86 ? -16.938 4.297 3.238 1.00 94.56 86 ARG A C 1
ATOM 700 O O . ARG A 1 86 ? -17.815 4.697 2.480 1.00 94.56 86 ARG A O 1
ATOM 707 N N . ALA A 1 87 ? -15.686 4.744 3.195 1.00 94.44 87 ALA A N 1
ATOM 708 C CA . ALA A 1 87 ? -15.184 5.571 2.106 1.00 94.44 87 ALA A CA 1
ATOM 709 C C . ALA A 1 87 ? -15.001 4.728 0.835 1.00 94.44 87 ALA A C 1
ATOM 711 O O . ALA A 1 87 ? -15.494 5.136 -0.213 1.00 94.44 87 ALA A O 1
ATOM 712 N N . LEU A 1 88 ? -14.439 3.521 0.961 1.00 94.00 88 LEU A N 1
ATOM 713 C CA . LEU A 1 88 ? -14.358 2.519 -0.105 1.00 94.00 88 LEU A CA 1
ATOM 714 C C . LEU A 1 88 ? -15.739 2.209 -0.700 1.00 94.00 88 LEU A C 1
ATOM 716 O O . LEU A 1 88 ? -15.942 2.321 -1.903 1.00 94.00 88 LEU A O 1
ATOM 720 N N . ASP A 1 89 ? -16.731 1.914 0.144 1.00 91.38 89 ASP A N 1
ATOM 721 C CA . ASP A 1 89 ? -18.098 1.620 -0.312 1.00 91.38 89 ASP A CA 1
ATOM 722 C C . ASP A 1 89 ? -18.753 2.810 -1.057 1.00 91.38 89 ASP A C 1
ATOM 724 O O . ASP A 1 89 ? -19.769 2.638 -1.730 1.00 91.38 89 ASP A O 1
ATOM 728 N N . ARG A 1 90 ? -18.212 4.031 -0.923 1.00 89.75 90 ARG A N 1
ATOM 729 C CA . ARG A 1 90 ? -18.704 5.245 -1.598 1.00 89.75 90 ARG A CA 1
ATOM 730 C C . ARG A 1 90 ? -17.934 5.598 -2.868 1.00 89.75 90 ARG A C 1
ATOM 732 O O . ARG A 1 90 ? -18.506 6.322 -3.681 1.00 89.75 90 ARG A O 1
ATOM 739 N N . SER A 1 91 ? -16.682 5.153 -3.026 1.00 84.00 91 SER A N 1
ATOM 740 C CA . SER A 1 91 ? -15.868 5.481 -4.208 1.00 84.00 91 SER A CA 1
ATOM 741 C C . SER A 1 91 ? -16.422 4.820 -5.472 1.00 84.00 91 SER A C 1
ATOM 743 O O . SER A 1 91 ? -16.310 5.386 -6.551 1.00 84.00 91 SER A O 1
ATOM 745 N N . ASN A 1 92 ? -17.094 3.666 -5.341 1.00 77.25 92 ASN A N 1
ATOM 746 C CA . ASN A 1 92 ? -17.542 2.801 -6.446 1.00 77.25 92 ASN A CA 1
ATOM 747 C C . ASN A 1 92 ? -16.407 2.304 -7.369 1.00 77.25 92 ASN A C 1
ATOM 749 O O . ASN A 1 92 ? -16.694 1.657 -8.374 1.00 77.25 92 ASN A O 1
ATOM 753 N N . GLU A 1 93 ? -15.143 2.564 -7.030 1.00 82.38 93 GLU A N 1
ATOM 754 C CA . GLU A 1 93 ? -13.957 2.119 -7.782 1.00 82.38 93 GLU A CA 1
ATOM 755 C C . GLU A 1 93 ? -13.539 0.699 -7.371 1.00 82.38 93 GLU A C 1
ATOM 757 O O . GLU A 1 93 ? -12.941 -0.053 -8.140 1.00 82.38 93 GLU A O 1
ATOM 762 N N . GLY A 1 94 ? -13.973 0.279 -6.180 1.00 88.00 94 GLY A N 1
ATOM 763 C CA . GLY A 1 94 ? -13.668 -1.032 -5.628 1.00 88.00 94 GLY A CA 1
ATOM 764 C C . GLY A 1 94 ? -12.317 -1.084 -4.929 1.00 88.00 94 GLY A C 1
ATOM 765 O O . GLY A 1 94 ? -12.030 -2.101 -4.316 1.00 88.00 94 GLY A O 1
ATOM 766 N N . ASP A 1 95 ? -11.546 -0.003 -4.936 1.00 92.25 95 ASP A N 1
ATOM 767 C CA . ASP A 1 95 ? -10.344 0.226 -4.139 1.00 92.25 95 ASP A CA 1
ATOM 768 C C . ASP A 1 95 ? -10.347 1.634 -3.512 1.00 92.25 95 ASP A C 1
ATOM 770 O O . ASP A 1 95 ? -11.220 2.474 -3.774 1.00 92.25 95 ASP A O 1
ATOM 774 N N . ILE A 1 96 ? -9.444 1.826 -2.549 1.00 95.06 96 ILE A N 1
ATOM 775 C CA . ILE A 1 96 ? -9.164 3.105 -1.905 1.00 95.06 96 ILE A CA 1
ATOM 776 C C . ILE A 1 96 ? -7.699 3.156 -1.466 1.00 95.06 96 ILE A C 1
ATOM 778 O O . ILE A 1 96 ? -7.173 2.195 -0.891 1.00 95.06 96 ILE A O 1
ATOM 782 N N . ASP A 1 97 ? -7.071 4.295 -1.720 1.00 94.44 97 ASP A N 1
ATOM 783 C CA . ASP A 1 97 ? -5.706 4.618 -1.327 1.00 94.44 97 ASP A CA 1
ATOM 784 C C . ASP A 1 97 ? -5.630 5.358 0.020 1.00 94.44 97 ASP A C 1
ATOM 786 O O . ASP A 1 97 ? -6.556 6.044 0.464 1.00 94.44 97 ASP A O 1
ATOM 790 N N . VAL A 1 98 ? -4.490 5.189 0.685 1.00 96.69 98 VAL A N 1
ATOM 791 C CA . VAL A 1 98 ? -4.005 5.997 1.805 1.00 96.69 98 VAL A CA 1
ATOM 792 C C . VAL A 1 98 ? -2.636 6.519 1.391 1.00 96.69 98 VAL A C 1
ATOM 794 O O . VAL A 1 98 ? -1.705 5.732 1.209 1.00 96.69 98 VAL A O 1
ATOM 797 N N . TRP A 1 99 ? -2.519 7.834 1.228 1.00 94.75 99 TRP A N 1
ATOM 798 C CA . TRP A 1 99 ? -1.294 8.498 0.746 1.00 94.75 99 TRP A CA 1
ATOM 799 C C . TRP A 1 99 ? -1.178 9.977 1.143 1.00 94.75 99 TRP A C 1
ATOM 801 O O . TRP A 1 99 ? -0.082 10.536 1.064 1.00 94.75 99 TRP A O 1
ATOM 811 N N . PHE A 1 100 ? -2.259 10.615 1.611 1.00 93.12 100 PHE A N 1
ATOM 812 C CA . PHE A 1 100 ? -2.267 12.011 2.053 1.00 93.12 100 PHE A CA 1
ATOM 813 C C . PHE A 1 100 ? -2.385 12.106 3.575 1.00 93.12 100 PHE A C 1
ATOM 815 O O . PHE A 1 100 ? -3.071 11.306 4.208 1.00 93.12 100 PHE A O 1
ATOM 822 N N . GLN A 1 101 ? -1.816 13.146 4.184 1.00 93.00 101 GLN A N 1
ATOM 823 C CA . GLN A 1 101 ? -1.974 13.416 5.620 1.00 93.00 101 GLN A CA 1
ATOM 824 C C . GLN A 1 101 ? -3.451 13.569 6.015 1.00 93.00 101 GLN A C 1
ATOM 826 O O . GLN A 1 101 ? -3.857 13.196 7.117 1.00 93.00 101 GLN A O 1
ATOM 831 N N . SER A 1 102 ? -4.295 14.050 5.095 1.00 91.75 102 SER A N 1
ATOM 832 C CA . SER A 1 102 ? -5.745 14.149 5.306 1.00 91.75 102 SER A CA 1
ATOM 833 C C . SER A 1 102 ? -6.443 12.793 5.531 1.00 91.75 102 SER A C 1
ATOM 835 O O . SER A 1 102 ? -7.545 12.759 6.094 1.00 91.75 102 SER A O 1
ATOM 837 N N . ASP A 1 103 ? -5.805 11.676 5.164 1.00 95.56 103 ASP A N 1
ATOM 838 C CA . ASP A 1 103 ? -6.312 10.318 5.392 1.00 95.56 103 ASP A CA 1
ATOM 839 C C . ASP A 1 103 ? -6.222 9.899 6.863 1.00 95.56 103 ASP A C 1
ATOM 841 O O . ASP A 1 103 ? -6.930 8.979 7.282 1.00 95.56 103 ASP A O 1
ATOM 845 N N . LYS A 1 104 ? -5.490 10.656 7.697 1.00 96.25 104 LYS A N 1
ATOM 846 C CA . LYS A 1 104 ? -5.488 10.513 9.162 1.00 96.25 104 LYS A CA 1
ATOM 847 C C . LYS A 1 104 ? -6.896 10.448 9.751 1.00 96.25 104 LYS A C 1
ATOM 849 O O . LYS A 1 104 ? -7.119 9.755 10.735 1.00 96.25 104 LYS A O 1
ATOM 854 N N . LYS A 1 105 ? -7.883 11.111 9.136 1.00 95.75 105 LYS A N 1
ATOM 855 C CA . LYS A 1 105 ? -9.298 11.079 9.564 1.00 95.75 105 LYS A CA 1
ATOM 856 C C . LYS A 1 105 ? -9.901 9.666 9.652 1.00 95.75 105 LYS A C 1
ATOM 858 O O . LYS A 1 105 ? -10.960 9.500 10.263 1.00 95.75 105 LYS A O 1
ATOM 863 N N . TYR A 1 106 ? -9.291 8.671 9.007 1.00 97.44 106 TYR A N 1
ATOM 864 C CA . TYR A 1 106 ? -9.748 7.284 9.024 1.00 97.44 106 TYR A CA 1
ATOM 865 C C . TYR A 1 106 ? -9.164 6.447 10.167 1.00 97.44 106 TYR A C 1
ATOM 867 O O . TYR A 1 106 ? -9.630 5.327 10.383 1.00 97.44 106 TYR A O 1
ATOM 875 N N . PHE A 1 107 ? -8.193 6.983 10.901 1.00 97.94 107 PHE A N 1
ATOM 876 C CA . PHE A 1 107 ? -7.371 6.244 11.850 1.00 97.94 107 PHE A CA 1
ATOM 877 C C . PHE A 1 107 ? -7.282 6.985 13.185 1.00 97.94 107 PHE A C 1
ATOM 879 O O . PHE A 1 107 ? -7.470 8.202 13.256 1.00 97.94 107 PHE A O 1
ATOM 886 N N . ASP A 1 108 ? -7.023 6.250 14.262 1.00 97.75 108 ASP A N 1
ATOM 887 C CA . ASP A 1 108 ? -6.571 6.877 15.504 1.00 97.75 108 ASP A CA 1
ATOM 888 C C . ASP A 1 108 ? -5.081 7.257 15.430 1.00 97.75 108 ASP A C 1
ATOM 890 O O . ASP A 1 108 ? -4.406 7.034 14.424 1.00 97.75 108 ASP A O 1
ATOM 894 N N . GLU A 1 109 ? -4.569 7.890 16.488 1.00 97.00 109 GLU A N 1
ATOM 895 C CA . GLU A 1 109 ? -3.194 8.393 16.505 1.00 97.00 109 GLU A CA 1
ATOM 896 C C . GLU A 1 109 ? -2.149 7.274 16.399 1.00 97.00 109 GLU A C 1
ATOM 898 O O . GLU A 1 109 ? -1.167 7.431 15.682 1.00 97.00 109 GLU A O 1
ATOM 903 N N . GLU A 1 110 ? -2.354 6.147 17.083 1.00 97.31 110 GLU A N 1
ATOM 904 C CA . GLU A 1 110 ? -1.398 5.033 17.083 1.00 97.31 110 GLU A CA 1
ATOM 905 C C . GLU A 1 110 ? -1.359 4.361 15.708 1.00 97.31 110 GLU A C 1
ATOM 907 O O . GLU A 1 110 ? -0.287 4.141 15.140 1.00 97.31 110 GLU A O 1
ATOM 912 N N . GLN A 1 111 ? -2.537 4.111 15.136 1.00 98.38 111 GLN A N 1
ATOM 913 C CA . GLN A 1 111 ? -2.682 3.585 13.783 1.00 98.38 111 GLN A CA 1
ATOM 914 C C . GLN A 1 111 ? -2.020 4.505 12.754 1.00 98.38 111 GLN A C 1
ATOM 916 O O . GLN A 1 111 ? -1.300 4.033 11.874 1.00 98.38 111 GLN A O 1
ATOM 921 N N . TRP A 1 112 ? -2.239 5.817 12.877 1.00 97.94 112 TRP A N 1
ATOM 922 C CA . TRP A 1 112 ? -1.668 6.798 11.964 1.00 97.94 112 TRP A CA 1
ATOM 923 C C . TRP A 1 112 ? -0.144 6.864 12.054 1.00 97.94 112 TRP A C 1
ATOM 925 O O . TRP A 1 112 ? 0.522 6.865 11.023 1.00 97.94 112 TRP A O 1
ATOM 935 N N . VAL A 1 113 ? 0.420 6.863 13.265 1.00 97.88 113 VAL A N 1
ATOM 936 C CA . VAL A 1 113 ? 1.878 6.829 13.460 1.00 97.88 113 VAL A CA 1
ATOM 937 C C . VAL A 1 113 ? 2.484 5.599 12.788 1.00 97.88 113 VAL A C 1
ATOM 939 O O . VAL A 1 113 ? 3.462 5.733 12.059 1.00 97.88 113 VAL A O 1
ATOM 942 N N . ASN A 1 114 ? 1.871 4.424 12.946 1.00 98.38 114 ASN A N 1
ATOM 943 C CA . ASN A 1 114 ? 2.353 3.204 12.299 1.00 98.38 114 ASN A CA 1
ATOM 944 C C . ASN A 1 114 ? 2.289 3.292 10.765 1.00 98.38 114 ASN A C 1
ATOM 946 O O . ASN A 1 114 ? 3.221 2.858 10.087 1.00 98.38 114 ASN A O 1
ATOM 950 N N . ILE A 1 115 ? 1.220 3.874 10.212 1.00 98.31 115 ILE A N 1
ATOM 951 C CA . ILE A 1 115 ? 1.094 4.122 8.768 1.00 98.31 115 ILE A CA 1
ATOM 952 C C . ILE A 1 115 ? 2.224 5.034 8.284 1.00 98.31 115 ILE A C 1
ATOM 954 O O . ILE A 1 115 ? 2.930 4.676 7.343 1.00 98.31 115 ILE A O 1
ATOM 958 N N . VAL A 1 116 ? 2.444 6.171 8.950 1.00 96.88 116 VAL A N 1
ATOM 959 C CA . VAL A 1 116 ? 3.522 7.110 8.601 1.00 96.88 116 VAL A CA 1
ATOM 960 C C . VAL A 1 116 ? 4.889 6.430 8.687 1.00 96.88 116 VAL A C 1
ATOM 962 O O . VAL A 1 116 ? 5.685 6.565 7.765 1.00 96.88 116 VAL A O 1
ATOM 965 N N . SER A 1 117 ? 5.138 5.614 9.715 1.00 96.62 117 SER A N 1
ATOM 966 C CA . SER A 1 117 ? 6.390 4.858 9.830 1.00 96.62 117 SER A CA 1
ATOM 967 C C . SER A 1 117 ? 6.604 3.861 8.688 1.00 96.62 117 SER A C 1
ATOM 969 O O . SER A 1 117 ? 7.745 3.632 8.298 1.00 96.62 117 SER A O 1
ATOM 971 N N . VAL A 1 118 ? 5.549 3.264 8.119 1.00 97.00 118 VAL A N 1
ATOM 972 C CA . VAL A 1 118 ? 5.699 2.448 6.900 1.00 97.00 118 VAL A CA 1
ATOM 973 C C . VAL A 1 118 ? 6.161 3.314 5.730 1.00 97.00 118 VAL A C 1
ATOM 975 O O . VAL A 1 118 ? 7.081 2.915 5.021 1.00 97.00 118 VAL A O 1
ATOM 978 N N . PHE A 1 119 ? 5.592 4.509 5.557 1.00 95.69 119 PHE A N 1
ATOM 979 C CA . PHE A 1 119 ? 6.027 5.435 4.512 1.00 95.69 119 PHE A CA 1
ATOM 980 C C . PHE A 1 119 ? 7.477 5.904 4.684 1.00 95.69 119 PHE A C 1
ATOM 982 O O . PHE A 1 119 ? 8.223 5.925 3.710 1.00 95.69 119 PHE A O 1
ATOM 989 N N . GLU A 1 120 ? 7.890 6.229 5.908 1.00 92.44 120 GLU A N 1
ATOM 990 C CA . GLU A 1 120 ? 9.252 6.687 6.222 1.00 92.44 120 GLU A CA 1
ATOM 991 C C . GLU A 1 120 ? 10.313 5.586 6.087 1.00 92.44 120 GLU A C 1
ATOM 993 O O . GLU A 1 120 ? 11.461 5.881 5.768 1.00 92.44 120 GLU A O 1
ATOM 998 N N . ASN A 1 121 ? 9.955 4.324 6.349 1.00 91.62 121 ASN A N 1
ATOM 999 C CA . ASN A 1 121 ? 10.919 3.221 6.346 1.00 91.62 121 ASN A CA 1
ATOM 1000 C C . ASN A 1 121 ? 10.991 2.478 5.006 1.00 91.62 121 ASN A C 1
ATOM 1002 O O . ASN A 1 121 ? 12.041 1.930 4.681 1.00 91.62 121 ASN A O 1
ATOM 1006 N N . LEU A 1 122 ? 9.872 2.376 4.281 1.00 93.44 122 LEU A N 1
ATOM 1007 C CA . LEU A 1 122 ? 9.752 1.526 3.089 1.00 93.44 122 LEU A CA 1
ATOM 1008 C C . LEU A 1 122 ? 9.463 2.314 1.807 1.00 93.44 122 LEU A C 1
ATOM 1010 O O . LEU A 1 122 ? 9.455 1.714 0.740 1.00 93.44 122 LEU A O 1
ATOM 1014 N N . HIS A 1 123 ? 9.155 3.608 1.903 1.00 94.38 123 HIS A N 1
ATOM 1015 C CA . HIS A 1 123 ? 8.857 4.472 0.758 1.00 94.38 123 HIS A CA 1
ATOM 1016 C C . HIS A 1 123 ? 7.875 3.909 -0.304 1.00 94.38 123 HIS A C 1
ATOM 1018 O O . HIS A 1 123 ? 8.099 4.105 -1.506 1.00 94.38 123 HIS A O 1
ATOM 1024 N N . PRO A 1 124 ? 6.769 3.227 0.074 1.00 95.62 124 PRO A N 1
ATOM 1025 C CA . PRO A 1 124 ? 5.745 2.854 -0.891 1.00 95.62 124 PRO A CA 1
ATOM 1026 C C . PRO A 1 124 ? 5.123 4.103 -1.521 1.00 95.62 124 PRO A C 1
ATOM 1028 O O . PRO A 1 124 ? 5.045 5.166 -0.904 1.00 95.62 124 PRO A O 1
ATOM 1031 N N . TYR A 1 125 ? 4.610 3.956 -2.739 1.00 94.44 125 TYR A N 1
ATOM 1032 C CA . TYR A 1 125 ? 3.856 5.021 -3.390 1.00 94.44 125 TYR A CA 1
ATOM 1033 C C . TYR A 1 125 ? 2.557 5.324 -2.632 1.00 94.44 125 TYR A C 1
ATOM 1035 O O . TYR A 1 125 ? 2.217 6.482 -2.397 1.00 94.44 125 TYR A O 1
ATOM 1043 N N . MET A 1 126 ? 1.840 4.275 -2.233 1.00 95.56 126 MET A N 1
ATOM 1044 C CA . MET A 1 126 ? 0.600 4.365 -1.468 1.00 95.56 126 MET A CA 1
ATOM 1045 C C . MET A 1 126 ? 0.324 3.050 -0.737 1.00 95.56 126 MET A C 1
ATOM 1047 O O . MET A 1 126 ? 0.923 2.015 -1.039 1.00 95.56 126 MET A O 1
ATOM 1051 N N . ILE A 1 127 ? -0.607 3.086 0.210 1.00 97.62 127 ILE A N 1
ATOM 1052 C CA . ILE A 1 127 ? -1.194 1.895 0.823 1.00 97.62 127 ILE A CA 1
ATOM 1053 C C . ILE A 1 127 ? -2.605 1.722 0.275 1.00 97.62 127 ILE A C 1
ATOM 1055 O O . ILE A 1 127 ? -3.381 2.671 0.269 1.00 97.62 127 ILE A O 1
ATOM 1059 N N . MET A 1 128 ? -2.945 0.508 -0.140 1.00 96.25 128 MET A N 1
ATOM 1060 C CA . MET A 1 128 ? -4.196 0.206 -0.822 1.00 96.25 128 MET A CA 1
ATOM 1061 C C . MET A 1 128 ? -5.038 -0.798 -0.049 1.00 96.25 128 MET A C 1
ATOM 1063 O O . MET A 1 128 ? -4.532 -1.781 0.502 1.00 96.25 128 MET A O 1
ATOM 1067 N N . MET A 1 129 ? -6.348 -0.571 -0.076 1.00 96.50 129 MET A N 1
ATOM 1068 C CA . MET A 1 129 ? -7.366 -1.545 0.299 1.00 96.50 129 MET A CA 1
ATOM 1069 C C . MET A 1 129 ? -8.330 -1.734 -0.868 1.00 96.50 129 MET A C 1
ATOM 1071 O O . MET A 1 129 ? -8.889 -0.761 -1.366 1.00 96.50 129 MET A O 1
ATOM 1075 N N . GLU A 1 130 ? -8.591 -2.982 -1.251 1.00 94.12 130 GLU A N 1
ATOM 1076 C CA . GLU A 1 130 ? -9.510 -3.303 -2.348 1.00 94.12 130 GLU A CA 1
ATOM 1077 C C . GLU A 1 130 ? -10.619 -4.271 -1.901 1.00 94.12 130 GLU A C 1
ATOM 1079 O O . GLU A 1 130 ? -10.395 -5.213 -1.137 1.00 94.12 130 GLU A O 1
ATOM 1084 N N . ARG A 1 131 ? -11.840 -4.013 -2.389 1.00 91.62 131 ARG A N 1
ATOM 1085 C CA . ARG A 1 131 ? -13.042 -4.849 -2.302 1.00 91.62 131 ARG A CA 1
ATOM 1086 C C . ARG A 1 131 ? -13.882 -4.743 -3.584 1.00 91.62 131 ARG A C 1
ATOM 1088 O O . ARG A 1 131 ? -14.903 -4.054 -3.626 1.00 91.62 131 ARG A O 1
ATOM 1095 N N . LYS A 1 132 ? -13.547 -5.525 -4.608 1.00 86.81 132 LYS A N 1
ATOM 1096 C CA . LYS A 1 132 ? -14.319 -5.615 -5.868 1.00 86.81 132 LYS A CA 1
ATOM 1097 C C . LYS A 1 132 ? -15.386 -6.719 -5.824 1.00 86.81 132 LYS A C 1
ATOM 1099 O O . LYS A 1 132 ? -15.441 -7.604 -6.670 1.00 86.81 132 LYS A O 1
ATOM 1104 N N . GLY A 1 133 ? -16.223 -6.701 -4.779 1.00 85.06 133 GLY A N 1
ATOM 1105 C CA . GLY A 1 133 ? -17.222 -7.754 -4.513 1.00 85.06 133 GLY A CA 1
ATOM 1106 C C . GLY A 1 133 ? -16.627 -9.073 -3.995 1.00 85.06 133 GLY A C 1
ATOM 1107 O O . GLY A 1 133 ? -17.325 -10.083 -3.916 1.00 85.06 133 GLY A O 1
ATOM 1108 N N . ARG A 1 134 ? -15.343 -9.045 -3.633 1.00 90.25 134 ARG A N 1
ATOM 1109 C CA . ARG A 1 134 ? -14.546 -10.153 -3.105 1.00 90.25 134 ARG A CA 1
ATOM 1110 C C . ARG A 1 134 ? -14.063 -9.832 -1.679 1.00 90.25 134 ARG A C 1
ATOM 1112 O O . ARG A 1 134 ? -14.271 -8.705 -1.218 1.00 90.25 134 ARG A O 1
ATOM 1119 N N . PRO A 1 135 ? -13.494 -10.793 -0.931 1.00 94.25 135 PRO A N 1
ATOM 1120 C CA . PRO A 1 135 ? -12.785 -10.512 0.312 1.00 94.25 135 PRO A CA 1
ATOM 1121 C C . PRO A 1 135 ? -11.789 -9.350 0.187 1.00 94.25 135 PRO A C 1
ATOM 1123 O O . PRO A 1 135 ? -11.255 -9.085 -0.883 1.00 94.25 135 PRO A O 1
ATOM 1126 N N . LEU A 1 136 ? -11.558 -8.650 1.299 1.00 95.56 136 LEU A N 1
ATOM 1127 C CA . LEU A 1 136 ? -10.626 -7.526 1.320 1.00 95.56 136 LEU A CA 1
ATOM 1128 C C . LEU A 1 136 ? -9.193 -7.991 1.075 1.00 95.56 136 LEU A C 1
ATOM 1130 O O . LEU A 1 136 ? -8.738 -8.926 1.738 1.00 95.56 136 LEU A O 1
ATOM 1134 N N . ILE A 1 137 ? -8.478 -7.253 0.236 1.00 96.00 137 ILE A N 1
ATOM 1135 C CA . ILE A 1 137 ? -7.027 -7.367 0.088 1.00 96.00 137 ILE A CA 1
ATOM 1136 C C . ILE A 1 137 ? -6.351 -6.073 0.541 1.00 96.00 137 ILE A C 1
ATOM 1138 O O . ILE A 1 137 ? -6.971 -5.006 0.585 1.00 96.00 137 ILE A O 1
ATOM 1142 N N . PHE A 1 138 ? -5.073 -6.186 0.871 1.00 97.69 138 PHE A N 1
ATOM 1143 C CA . PHE A 1 138 ? -4.207 -5.070 1.226 1.00 97.69 138 PHE A CA 1
ATOM 1144 C C . PHE A 1 138 ? -2.974 -5.124 0.335 1.00 97.69 138 PHE A C 1
ATOM 1146 O O . PHE A 1 138 ? -2.414 -6.205 0.158 1.00 97.69 138 PHE A O 1
ATOM 1153 N N . TYR A 1 139 ? -2.521 -3.998 -0.205 1.00 96.56 139 TYR A N 1
ATOM 1154 C CA . TYR A 1 139 ? -1.268 -3.985 -0.956 1.00 96.56 139 TYR A CA 1
ATOM 1155 C C . TYR A 1 139 ? -0.589 -2.623 -0.968 1.00 96.56 139 TYR A C 1
ATOM 1157 O O . TYR A 1 139 ? -1.194 -1.600 -0.659 1.00 96.56 139 TYR A O 1
ATOM 1165 N N . MET A 1 140 ? 0.694 -2.621 -1.309 1.00 96.44 140 MET A N 1
ATOM 1166 C CA . MET A 1 140 ? 1.518 -1.422 -1.420 1.00 96.44 140 MET A CA 1
ATOM 1167 C C . MET A 1 140 ? 2.324 -1.476 -2.719 1.00 96.44 140 MET A C 1
ATOM 1169 O O . MET A 1 140 ? 3.228 -2.312 -2.819 1.00 96.44 140 MET A O 1
ATOM 1173 N N . PRO A 1 141 ? 2.006 -0.640 -3.723 1.00 95.38 141 PRO A N 1
ATOM 1174 C CA . PRO A 1 141 ? 2.902 -0.410 -4.849 1.00 95.38 141 PRO A CA 1
ATOM 1175 C C . PRO A 1 141 ? 4.140 0.385 -4.418 1.00 95.38 141 PRO A C 1
ATOM 1177 O O . PRO A 1 141 ? 4.033 1.350 -3.657 1.00 95.38 141 PRO A O 1
ATOM 1180 N N . PHE A 1 142 ? 5.300 0.022 -4.956 1.00 95.75 142 PHE A N 1
ATOM 1181 C CA . PHE A 1 142 ? 6.533 0.808 -4.862 1.00 95.75 142 PHE A CA 1
ATOM 1182 C C . PHE A 1 142 ? 6.757 1.640 -6.133 1.00 95.75 142 PHE A C 1
ATOM 1184 O O . PHE A 1 142 ? 5.952 1.606 -7.070 1.00 95.75 142 PHE A O 1
ATOM 1191 N N . GLY A 1 143 ? 7.838 2.420 -6.163 1.00 93.12 143 GLY A N 1
ATOM 1192 C CA . GLY A 1 143 ? 8.256 3.152 -7.354 1.00 93.12 143 GLY A CA 1
ATOM 1193 C C . GLY A 1 143 ? 8.569 2.224 -8.530 1.00 93.12 143 GLY A C 1
ATOM 1194 O O . GLY A 1 143 ? 8.810 1.029 -8.364 1.00 93.12 143 GLY A O 1
ATOM 1195 N N . SER A 1 144 ? 8.567 2.777 -9.740 1.00 93.69 144 SER A N 1
ATOM 1196 C CA . SER A 1 144 ? 8.906 2.043 -10.961 1.00 93.69 144 SER A CA 1
ATOM 1197 C C . SER A 1 144 ? 10.360 2.260 -11.369 1.00 93.69 144 SER A C 1
ATOM 1199 O O . SER A 1 144 ? 10.874 3.373 -11.254 1.00 93.69 144 SER A O 1
ATOM 1201 N N . LEU A 1 145 ? 10.980 1.231 -11.940 1.00 94.44 145 LEU A N 1
ATOM 1202 C CA . LEU A 1 145 ? 12.286 1.320 -12.588 1.00 94.44 145 LEU A CA 1
ATOM 1203 C C . LEU A 1 145 ? 12.108 1.233 -14.108 1.00 94.44 145 LEU A C 1
ATOM 1205 O O . LEU A 1 145 ? 11.633 0.221 -14.624 1.00 94.44 145 LEU A O 1
ATOM 1209 N N . GLU A 1 146 ? 12.472 2.301 -14.817 1.00 93.31 146 GLU A N 1
ATOM 1210 C CA . GLU A 1 146 ? 12.518 2.316 -16.283 1.00 93.31 146 GLU A CA 1
ATOM 1211 C C . GLU A 1 146 ? 13.909 1.857 -16.757 1.00 93.31 146 GLU A C 1
ATOM 1213 O O . GLU A 1 146 ? 14.919 2.491 -16.446 1.00 93.31 146 GLU A O 1
ATOM 1218 N N . GLU A 1 147 ? 13.959 0.754 -17.508 1.00 90.19 147 GLU A N 1
ATOM 1219 C CA . GLU A 1 147 ? 15.173 0.202 -18.124 1.00 90.19 147 GLU A CA 1
ATOM 1220 C C . GLU A 1 147 ? 14.892 -0.119 -19.596 1.00 90.19 147 GLU A C 1
ATOM 1222 O O . GLU A 1 147 ? 14.069 -0.984 -19.905 1.00 90.19 147 GLU A O 1
ATOM 1227 N N . ASP A 1 148 ? 15.589 0.564 -20.505 1.00 89.25 148 ASP A N 1
ATOM 1228 C CA . ASP A 1 148 ? 15.377 0.469 -21.955 1.00 89.25 148 ASP A CA 1
ATOM 1229 C C . ASP A 1 148 ? 13.891 0.668 -22.337 1.00 89.25 148 ASP A C 1
ATOM 1231 O O . ASP A 1 148 ? 13.294 1.690 -21.995 1.00 89.25 148 ASP A O 1
ATOM 1235 N N . ASP A 1 149 ? 13.288 -0.308 -23.025 1.00 90.88 149 ASP A N 1
ATOM 1236 C CA . ASP A 1 149 ? 11.869 -0.328 -23.408 1.00 90.88 149 ASP A CA 1
ATOM 1237 C C . ASP A 1 149 ? 10.987 -1.051 -22.369 1.00 90.88 149 ASP A C 1
ATOM 1239 O O . ASP A 1 149 ? 9.838 -1.401 -22.650 1.00 90.88 149 ASP A O 1
ATOM 1243 N N . THR A 1 150 ? 11.508 -1.297 -21.162 1.00 92.25 150 THR A N 1
ATOM 1244 C CA . THR A 1 150 ? 10.796 -2.010 -20.095 1.00 92.25 150 THR A CA 1
ATOM 1245 C C . THR A 1 150 ? 10.551 -1.139 -18.868 1.00 92.25 150 THR A C 1
ATOM 1247 O O . THR A 1 150 ? 11.364 -0.297 -18.484 1.00 92.25 150 THR A O 1
ATOM 1250 N N . THR A 1 151 ? 9.400 -1.332 -18.229 1.00 93.31 151 THR A N 1
ATOM 1251 C CA . THR A 1 151 ? 9.077 -0.744 -16.926 1.00 93.31 151 THR A CA 1
ATOM 1252 C C . THR A 1 151 ? 8.877 -1.866 -15.922 1.00 93.31 151 THR A C 1
ATOM 1254 O O . THR A 1 151 ? 8.009 -2.719 -16.101 1.00 93.31 151 THR A O 1
ATOM 1257 N N . LYS A 1 152 ? 9.678 -1.855 -14.858 1.00 94.25 152 LYS A N 1
ATOM 1258 C CA . LYS A 1 152 ? 9.585 -2.807 -13.752 1.00 94.25 152 LYS A CA 1
ATOM 1259 C C . LYS A 1 152 ? 8.855 -2.172 -12.582 1.00 94.25 152 LYS A C 1
ATOM 1261 O O . LYS A 1 152 ? 9.131 -1.022 -12.227 1.00 94.25 152 LYS A O 1
ATOM 1266 N N . ARG A 1 153 ? 7.955 -2.931 -11.964 1.00 94.56 153 ARG A N 1
ATOM 1267 C CA . ARG A 1 153 ? 7.256 -2.533 -10.739 1.00 94.56 153 ARG A CA 1
ATOM 1268 C C . ARG A 1 153 ? 7.252 -3.675 -9.748 1.00 94.56 153 ARG A C 1
ATOM 1270 O O . ARG A 1 153 ? 7.230 -4.847 -10.123 1.00 94.56 153 ARG A O 1
ATOM 1277 N N . THR A 1 154 ? 7.256 -3.312 -8.479 1.00 95.81 154 THR A N 1
ATOM 1278 C CA . THR A 1 154 ? 7.143 -4.261 -7.384 1.00 95.81 154 THR A CA 1
ATOM 1279 C C . THR A 1 154 ? 6.037 -3.844 -6.439 1.00 95.81 154 THR A C 1
ATOM 1281 O O . THR A 1 154 ? 5.741 -2.661 -6.248 1.00 95.81 154 THR A O 1
ATOM 1284 N N . TYR A 1 155 ? 5.405 -4.853 -5.858 1.00 95.88 155 TYR A N 1
ATOM 1285 C CA . TYR A 1 155 ? 4.291 -4.690 -4.946 1.00 95.88 155 TYR A CA 1
ATOM 1286 C C . TYR A 1 155 ? 4.472 -5.623 -3.759 1.00 95.88 155 TYR A C 1
ATOM 1288 O O . TYR A 1 155 ? 4.930 -6.757 -3.919 1.00 95.88 155 TYR A O 1
ATOM 1296 N N . LEU A 1 156 ? 4.040 -5.174 -2.585 1.00 97.44 156 LEU A N 1
ATOM 1297 C CA . LEU A 1 156 ? 3.847 -6.038 -1.427 1.00 97.44 156 LEU A CA 1
ATOM 1298 C C . LEU A 1 156 ? 2.346 -6.228 -1.193 1.00 97.44 156 LEU A C 1
ATOM 1300 O O . LEU A 1 156 ? 1.659 -5.286 -0.806 1.00 97.44 156 LEU A O 1
ATOM 1304 N N . TYR A 1 157 ? 1.852 -7.440 -1.426 1.00 97.19 157 TYR A N 1
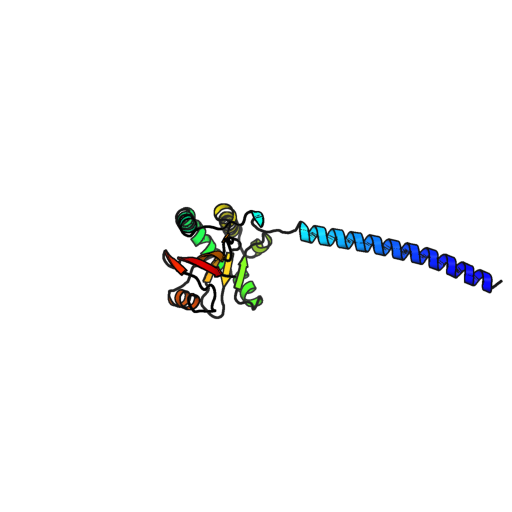ATOM 1305 C CA . TYR A 1 157 ? 0.454 -7.833 -1.262 1.00 97.19 157 TYR A CA 1
ATOM 1306 C C . TYR A 1 157 ? 0.236 -8.629 0.020 1.00 97.19 157 TYR A C 1
ATOM 1308 O O . TYR A 1 157 ? 1.083 -9.422 0.436 1.00 97.19 157 TYR A O 1
ATOM 1316 N N . TRP A 1 158 ? -0.958 -8.483 0.583 1.00 98.19 158 TRP A N 1
ATOM 1317 C CA . TRP A 1 158 ? -1.557 -9.436 1.495 1.00 98.19 158 TRP A CA 1
ATOM 1318 C C . TRP A 1 158 ? -2.921 -9.904 0.978 1.00 98.19 158 TRP A C 1
ATOM 1320 O O . TRP A 1 158 ? -3.812 -9.092 0.708 1.00 98.19 158 TRP A O 1
ATOM 1330 N N . PHE A 1 159 ? -3.096 -11.223 0.910 1.00 96.69 159 PHE A N 1
ATOM 1331 C CA . PHE A 1 159 ? -4.342 -11.888 0.549 1.00 96.69 159 PHE A CA 1
ATOM 1332 C C . PHE A 1 159 ? -4.947 -12.613 1.758 1.00 96.69 159 PHE A C 1
ATOM 1334 O O . PHE A 1 159 ? -4.219 -13.232 2.539 1.00 96.69 159 PHE A O 1
ATOM 1341 N N . PRO A 1 160 ? -6.284 -12.607 1.904 1.00 96.56 160 PRO A N 1
ATOM 1342 C CA . PRO A 1 160 ? -6.954 -13.262 3.024 1.00 96.56 160 PRO A CA 1
ATOM 1343 C C . PRO A 1 160 ? -7.002 -14.788 2.900 1.00 96.56 160 PRO A C 1
ATOM 1345 O O . PRO A 1 160 ? -7.281 -15.465 3.888 1.00 96.56 160 PRO A O 1
ATOM 1348 N N . ASN A 1 161 ? -6.803 -15.328 1.695 1.00 95.00 161 ASN A N 1
ATOM 1349 C CA . ASN A 1 161 ? -6.750 -16.757 1.410 1.00 95.00 161 ASN A CA 1
ATOM 1350 C C . ASN A 1 161 ? -6.154 -17.013 0.013 1.00 95.00 161 ASN A C 1
ATOM 1352 O O . ASN A 1 161 ? -5.950 -16.091 -0.777 1.00 95.00 161 ASN A O 1
ATOM 1356 N N . GLU A 1 162 ? -5.913 -18.290 -0.281 1.00 92.50 162 GLU A N 1
ATOM 1357 C CA . GLU A 1 162 ? -5.337 -18.742 -1.549 1.00 92.50 162 GLU A CA 1
ATOM 1358 C C . GLU A 1 162 ? -6.225 -18.450 -2.767 1.00 92.50 162 GLU A C 1
ATOM 1360 O O . GLU A 1 162 ? -5.714 -18.094 -3.823 1.00 92.50 162 GLU A O 1
ATOM 1365 N N . GLU A 1 163 ? -7.551 -18.559 -2.625 1.00 93.19 163 GLU A N 1
ATOM 1366 C CA . GLU A 1 163 ? -8.493 -18.312 -3.726 1.00 93.19 163 GLU A CA 1
ATOM 1367 C C . GLU A 1 163 ? -8.407 -16.859 -4.213 1.00 93.19 163 GLU A C 1
ATOM 1369 O O . GLU A 1 163 ? -8.439 -16.598 -5.417 1.00 93.19 163 GLU A O 1
ATOM 1374 N N . GLU A 1 164 ? -8.256 -15.907 -3.289 1.00 92.56 164 GLU A N 1
ATOM 1375 C CA . GLU A 1 164 ? -8.052 -14.505 -3.645 1.00 92.56 164 GLU A CA 1
ATOM 1376 C C . GLU A 1 164 ? -6.713 -14.280 -4.336 1.00 92.56 164 GLU A C 1
ATOM 1378 O O . GLU A 1 164 ? -6.670 -13.555 -5.328 1.00 92.56 164 GLU A O 1
ATOM 1383 N N . ARG A 1 165 ? -5.638 -14.930 -3.880 1.00 91.62 165 ARG A N 1
ATOM 1384 C CA . ARG A 1 165 ? -4.333 -14.858 -4.550 1.00 91.62 165 ARG A CA 1
ATOM 1385 C C . ARG A 1 165 ? -4.424 -15.392 -5.982 1.00 91.62 165 ARG A C 1
ATOM 1387 O O . ARG A 1 165 ? -4.042 -14.699 -6.919 1.00 91.62 165 ARG A O 1
ATOM 1394 N N . GLU A 1 166 ? -5.004 -16.576 -6.172 1.00 91.25 166 GLU A N 1
ATOM 1395 C CA . GLU A 1 166 ? -5.194 -17.197 -7.494 1.00 91.25 166 GLU A CA 1
ATOM 1396 C C . GLU A 1 166 ? -6.108 -16.383 -8.417 1.00 91.25 166 GLU A C 1
ATOM 1398 O O . GLU A 1 166 ? -5.965 -16.428 -9.639 1.00 91.25 166 GLU A O 1
ATOM 1403 N N . TYR A 1 167 ? -7.076 -15.647 -7.865 1.00 89.50 167 TYR A N 1
ATOM 1404 C CA . TYR A 1 167 ? -7.898 -14.731 -8.648 1.00 89.50 167 TYR A CA 1
ATOM 1405 C C . TYR A 1 167 ? -7.069 -13.574 -9.221 1.00 89.50 167 TYR A C 1
ATOM 1407 O O . TYR A 1 167 ? -7.254 -13.251 -10.393 1.00 89.50 167 TYR A O 1
ATOM 1415 N N . HIS A 1 168 ? -6.141 -13.010 -8.442 1.00 88.69 168 HIS A N 1
ATOM 1416 C CA . HIS A 1 168 ? -5.282 -11.895 -8.865 1.00 88.69 168 HIS A CA 1
ATOM 1417 C C . HIS A 1 168 ? -4.148 -12.308 -9.811 1.00 88.69 168 HIS A C 1
ATOM 1419 O O . HIS A 1 168 ? -3.606 -11.466 -10.512 1.00 88.69 168 HIS A O 1
ATOM 1425 N N . GLU A 1 169 ? -3.837 -13.602 -9.907 1.00 88.06 169 GLU A N 1
ATOM 1426 C CA . GLU A 1 169 ? -2.931 -14.139 -10.935 1.00 88.06 169 GLU A CA 1
ATOM 1427 C C . GLU A 1 169 ? -3.584 -14.264 -12.322 1.00 88.06 169 GLU A C 1
ATOM 1429 O O . GLU A 1 169 ? -2.909 -14.569 -13.309 1.00 88.06 169 GLU A O 1
ATOM 1434 N N . LYS A 1 170 ? -4.910 -14.098 -12.427 1.00 85.19 170 LYS A N 1
ATOM 1435 C CA . LYS A 1 170 ? -5.604 -14.270 -13.707 1.00 85.19 170 LYS A CA 1
ATOM 1436 C C . LYS A 1 170 ? -5.309 -13.094 -14.640 1.00 85.19 170 LYS A C 1
ATOM 1438 O O . LYS A 1 170 ? -5.462 -11.946 -14.219 1.00 85.19 170 LYS A O 1
ATOM 1443 N N . PRO A 1 171 ? -5.032 -13.367 -15.931 1.00 78.56 171 PRO A N 1
ATOM 1444 C CA . PRO A 1 171 ? -4.803 -12.320 -16.916 1.00 78.56 171 PRO A CA 1
ATOM 1445 C C . PRO A 1 171 ? -5.908 -11.261 -16.912 1.00 78.56 171 PRO A C 1
ATOM 1447 O O . PRO A 1 171 ? -7.095 -11.592 -17.029 1.00 78.56 171 PRO A O 1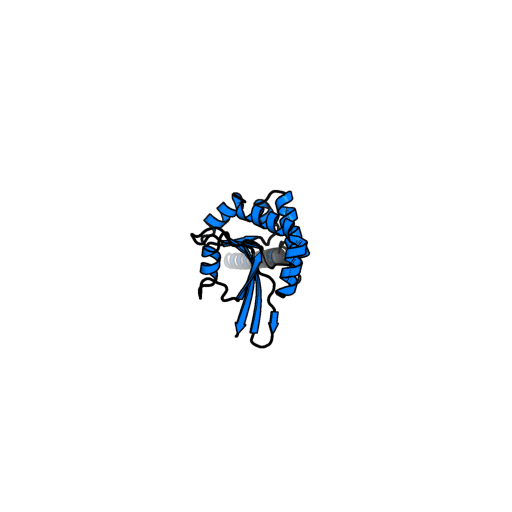
ATOM 1450 N N . GLY A 1 172 ? -5.514 -9.994 -16.794 1.00 74.44 172 GLY A N 1
ATOM 1451 C CA . GLY A 1 172 ? -6.428 -8.847 -16.817 1.00 74.44 172 GLY A CA 1
ATOM 1452 C C . GLY A 1 172 ? -7.142 -8.525 -15.497 1.00 74.44 172 GLY A C 1
ATOM 1453 O O . GLY A 1 172 ? -7.999 -7.642 -15.495 1.00 74.44 172 GLY A O 1
ATOM 1454 N N . VAL A 1 173 ? -6.812 -9.204 -14.391 1.00 74.94 173 VAL A N 1
ATOM 1455 C CA . VAL A 1 173 ? -7.295 -8.852 -13.038 1.00 74.94 173 VAL A CA 1
ATOM 1456 C C . VAL A 1 173 ? -6.369 -7.850 -12.334 1.00 74.94 173 VAL A C 1
ATOM 1458 O O . VAL A 1 173 ? -6.847 -7.123 -11.470 1.00 74.94 173 VAL A O 1
ATOM 1461 N N . PHE A 1 174 ? -5.128 -7.711 -12.820 1.00 69.50 174 PHE A N 1
ATOM 1462 C CA . PHE A 1 174 ? -4.064 -6.833 -12.317 1.00 69.50 174 PHE A CA 1
ATOM 1463 C C . PHE A 1 174 ? -3.397 -7.330 -11.017 1.00 69.50 174 PHE A C 1
ATOM 1465 O O . PHE A 1 174 ? -4.098 -7.694 -10.071 1.00 69.50 174 PHE A O 1
ATOM 1472 N N . PRO A 1 175 ? -2.055 -7.257 -10.913 1.00 63.81 175 PRO A N 1
ATOM 1473 C CA . PRO A 1 175 ? -1.062 -7.090 -11.986 1.00 63.81 175 PRO A CA 1
ATOM 1474 C C . PRO A 1 175 ? -0.720 -8.434 -12.670 1.00 63.81 175 PRO A C 1
ATOM 1476 O O . PRO A 1 175 ? -0.717 -9.481 -12.021 1.00 63.81 175 PRO A O 1
ATOM 1479 N N . ASP A 1 176 ? -0.376 -8.408 -13.967 1.00 70.25 176 ASP A N 1
ATOM 1480 C CA . ASP A 1 176 ? 0.174 -9.570 -14.696 1.00 70.25 176 ASP A CA 1
ATOM 1481 C C . ASP A 1 176 ? 1.644 -9.777 -14.263 1.00 70.25 176 ASP A C 1
ATOM 1483 O O . ASP A 1 176 ? 2.592 -9.447 -14.976 1.00 70.25 176 ASP A O 1
ATOM 1487 N N . GLY A 1 177 ? 1.838 -10.258 -13.034 1.00 84.00 177 GLY A N 1
ATOM 1488 C CA . GLY A 1 177 ? 3.145 -10.336 -12.383 1.00 84.00 177 GLY A CA 1
ATOM 1489 C C . GLY A 1 177 ? 3.518 -11.724 -11.868 1.00 84.00 177 GLY A C 1
ATOM 1490 O O . GLY A 1 177 ? 2.714 -12.656 -11.834 1.00 84.00 177 GLY A O 1
ATOM 1491 N N . VAL A 1 178 ? 4.773 -11.864 -11.444 1.00 91.25 178 VAL A N 1
ATOM 1492 C CA . VAL A 1 178 ? 5.286 -13.074 -10.791 1.00 91.25 178 VAL A CA 1
ATOM 1493 C C . VAL A 1 178 ? 5.081 -12.958 -9.286 1.00 91.25 178 VAL A C 1
ATOM 1495 O O . VAL A 1 178 ? 5.639 -12.068 -8.646 1.00 91.25 178 VAL A O 1
ATOM 1498 N N . PHE A 1 179 ? 4.315 -13.887 -8.718 1.00 94.25 179 PHE A N 1
ATOM 1499 C CA . PHE A 1 179 ? 4.002 -13.931 -7.293 1.00 94.25 179 PHE A CA 1
ATOM 1500 C C . PHE A 1 179 ? 5.046 -14.766 -6.545 1.00 94.25 179 PHE A C 1
ATOM 1502 O O . PHE A 1 179 ? 5.278 -15.935 -6.856 1.00 94.25 179 PHE A O 1
ATOM 1509 N N . THR A 1 180 ? 5.663 -14.179 -5.522 1.00 95.69 180 THR A N 1
ATOM 1510 C CA . THR A 1 180 ? 6.587 -14.862 -4.608 1.00 95.69 180 THR A CA 1
ATOM 1511 C C . THR A 1 180 ? 6.057 -14.768 -3.184 1.00 95.69 180 THR A C 1
ATOM 1513 O O . THR A 1 180 ? 5.947 -13.676 -2.632 1.00 95.69 180 THR A O 1
ATOM 1516 N N . GLN A 1 181 ? 5.748 -15.907 -2.564 1.00 96.50 181 GLN A N 1
ATOM 1517 C CA . GLN A 1 181 ? 5.266 -15.934 -1.183 1.00 96.50 181 GLN A CA 1
ATOM 1518 C C . GLN A 1 181 ? 6.384 -15.585 -0.189 1.00 96.50 181 GLN A C 1
ATOM 1520 O O . GLN A 1 181 ? 7.478 -16.150 -0.248 1.00 96.50 181 GLN A O 1
ATOM 1525 N N . LEU A 1 182 ? 6.086 -14.685 0.748 1.00 96.94 182 LEU A N 1
ATOM 1526 C CA . LEU A 1 182 ? 6.965 -14.309 1.859 1.00 96.94 182 LEU A CA 1
ATOM 1527 C C . LEU A 1 182 ? 6.584 -14.998 3.169 1.00 96.94 182 LEU A C 1
ATOM 1529 O O . LEU A 1 182 ? 7.458 -15.445 3.912 1.00 96.94 182 LEU A O 1
ATOM 1533 N N . ASP A 1 183 ? 5.285 -15.034 3.461 1.00 96.88 183 ASP A N 1
ATOM 1534 C CA . ASP A 1 183 ? 4.702 -15.586 4.683 1.00 96.88 183 ASP A CA 1
ATOM 1535 C C . ASP A 1 183 ? 3.211 -15.901 4.457 1.00 96.88 183 ASP A C 1
ATOM 1537 O O . ASP A 1 183 ? 2.692 -15.734 3.350 1.00 96.88 183 ASP A O 1
ATOM 1541 N N . GLU A 1 184 ? 2.501 -16.343 5.493 1.00 95.56 184 GLU A N 1
ATOM 1542 C CA . GLU A 1 184 ? 1.052 -16.542 5.456 1.00 95.56 184 GLU A CA 1
ATOM 1543 C C . GLU A 1 184 ? 0.328 -15.270 4.977 1.00 95.56 184 GLU A C 1
ATOM 1545 O O . GLU A 1 184 ? 0.359 -14.215 5.617 1.00 95.56 184 GLU A O 1
ATOM 1550 N N . GLY A 1 185 ? -0.305 -15.379 3.807 1.00 96.75 185 GLY A N 1
ATOM 1551 C CA . GLY A 1 185 ? -1.032 -14.299 3.148 1.00 96.75 185 GLY A CA 1
ATOM 1552 C C . GLY A 1 185 ? -0.162 -13.229 2.483 1.00 96.75 185 GLY A C 1
ATOM 1553 O O . GLY A 1 185 ? -0.695 -12.507 1.653 1.00 96.75 185 GLY A O 1
ATOM 1554 N N . TRP A 1 186 ? 1.139 -13.118 2.776 1.00 98.31 186 TRP A N 1
ATOM 1555 C CA . TRP A 1 186 ? 2.013 -12.060 2.244 1.00 98.31 186 TRP A CA 1
ATOM 1556 C C . TRP A 1 186 ? 2.800 -12.504 1.006 1.00 98.31 186 TRP A C 1
ATOM 1558 O O . TRP A 1 186 ? 3.492 -13.525 1.034 1.00 98.31 186 TRP A O 1
ATOM 1568 N N . TYR A 1 187 ? 2.759 -11.695 -0.054 1.00 97.50 187 TYR A N 1
ATOM 1569 C CA . TYR A 1 187 ? 3.394 -11.978 -1.344 1.00 97.50 187 TYR A CA 1
ATOM 1570 C C . TYR A 1 187 ? 4.083 -10.735 -1.903 1.00 97.50 187 TYR A C 1
ATOM 1572 O O . TYR A 1 187 ? 3.565 -9.625 -1.799 1.00 97.50 187 TYR A O 1
ATOM 1580 N N . ILE A 1 188 ? 5.230 -10.931 -2.544 1.00 97.19 188 ILE A N 1
ATOM 1581 C CA . ILE A 1 188 ? 5.820 -9.943 -3.449 1.00 97.19 188 ILE A CA 1
ATOM 1582 C C . ILE A 1 188 ? 5.298 -10.239 -4.845 1.00 97.19 188 ILE A C 1
ATOM 1584 O O . ILE A 1 188 ? 5.286 -11.401 -5.255 1.00 97.19 188 ILE A O 1
ATOM 1588 N N . VAL A 1 189 ? 4.908 -9.198 -5.571 1.00 95.31 189 VAL A N 1
ATOM 1589 C CA . VAL A 1 189 ? 4.558 -9.314 -6.985 1.00 95.31 189 VAL A CA 1
ATOM 1590 C C . VAL A 1 189 ? 5.500 -8.448 -7.805 1.00 95.31 189 VAL A C 1
ATOM 1592 O O . VAL A 1 189 ? 5.656 -7.263 -7.519 1.00 95.31 189 VAL A O 1
ATOM 1595 N N . GLU A 1 190 ? 6.153 -9.059 -8.790 1.00 94.44 190 GLU A N 1
ATOM 1596 C CA . GLU A 1 190 ? 7.053 -8.396 -9.738 1.00 94.44 190 GLU A CA 1
ATOM 1597 C C . GLU A 1 190 ? 6.349 -8.293 -11.097 1.00 94.44 190 GLU A C 1
ATOM 1599 O O . GLU A 1 190 ? 6.010 -9.313 -11.696 1.00 94.44 190 GLU A O 1
ATOM 1604 N N . GLU A 1 191 ? 6.126 -7.075 -11.583 1.00 91.81 191 GLU A N 1
ATOM 1605 C CA . GLU A 1 191 ? 5.535 -6.793 -12.896 1.00 91.81 191 GLU A CA 1
ATOM 1606 C C . GLU A 1 191 ? 6.620 -6.265 -13.841 1.00 91.81 191 GLU A C 1
ATOM 1608 O O . GLU A 1 191 ? 7.508 -5.502 -13.442 1.00 91.81 191 GLU A O 1
ATOM 1613 N N . THR A 1 192 ? 6.570 -6.681 -15.105 1.00 90.44 192 THR A N 1
ATOM 1614 C CA . THR A 1 192 ? 7.438 -6.152 -16.161 1.00 90.44 192 THR A CA 1
ATOM 1615 C C . THR A 1 192 ? 6.610 -5.880 -17.406 1.00 90.44 192 THR A C 1
ATOM 1617 O O . THR A 1 192 ? 6.219 -6.807 -18.113 1.00 90.44 192 THR A O 1
ATOM 1620 N N . ASP A 1 193 ? 6.408 -4.600 -17.695 1.00 86.38 193 ASP A N 1
ATOM 1621 C CA . ASP A 1 193 ? 5.765 -4.140 -18.921 1.00 86.38 193 ASP A CA 1
ATOM 1622 C C . ASP A 1 193 ? 6.817 -3.841 -19.985 1.00 86.38 193 ASP A C 1
ATOM 1624 O O . ASP A 1 193 ? 7.834 -3.212 -19.695 1.00 86.38 193 ASP A O 1
ATOM 1628 N N . THR A 1 194 ? 6.559 -4.242 -21.230 1.00 82.31 194 THR A N 1
ATOM 1629 C CA . THR A 1 194 ? 7.352 -3.825 -22.401 1.00 82.31 194 THR A CA 1
ATOM 1630 C C . THR A 1 194 ? 6.533 -2.818 -23.208 1.00 82.31 194 THR A C 1
ATOM 1632 O O . THR A 1 194 ? 5.365 -3.091 -23.494 1.00 82.31 194 THR A O 1
ATOM 1635 N N . ARG A 1 195 ? 7.112 -1.655 -23.530 1.00 60.69 195 ARG A N 1
ATOM 1636 C CA . ARG A 1 195 ? 6.477 -0.628 -24.375 1.00 60.69 195 ARG A CA 1
ATOM 1637 C C . ARG A 1 195 ? 6.521 -0.984 -25.861 1.00 60.69 195 ARG A C 1
ATOM 1639 O O . ARG A 1 195 ? 7.484 -1.651 -26.297 1.00 60.69 195 ARG A O 1
#

pLDDT: mean 88.94, std 10.29, range [56.66, 98.5]

Radius of gyration: 26.33 Å; chains: 1; bounding box: 43×90×44 Å